Protein AF-A0A6M3J6T1-F1 (afdb_monomer)

Secondary structure (DSSP, 8-state):
---TTTEEE-SSEEEETTTTEEEESSPEEEE-HHHHHHHHHHH-TT-BPPPHHHHHTT--TT--SS---STT--S-EEEEEEEPTT-TTEEEEEE-STT-EEEEEETTS-EEE--EEE--HHHHHHHHHHHHHHHTTSTTHHHHHHHHHHHHHHHHHGGG--HHHHHHHHHHHHHHHHHHHHHHTT-TT--HHHHHHHHHHHHHHHHHHHHHHHHHHHHHHHHHHHHHHHHT--

Sequence (234 aa):
MVDMNRFELMGDSVFDHDTGLEWEADASGPMTWHKAMKYAEKLGEGWRLPTIEELVTLVDYNRTDPASSFPEMPTYFFWSSSSVAGSASDAWYVHFSRHGHVNNYVKTDANYVRCVRGGSKDAAEQREQERHSRAMREPGHVERIRCAVAFEALKAWLPKMTSADYTRQIELCWELAEEFIAWINTDDALEPDDLLEAQQDRNYMHAERDDALAEVERLEAEVKRLKEEAAAKP

Foldseek 3Di:
DQPCVAWDDPDQWIQGLVQRKIKGLDKAFWDFLVVQQVVQVVVDPQWGFAAPVVVCVQAQQVDAQQRGSRPPDHQWKEFHPAADVPDPQKGWIWGRHGRIDIDMDGRHGITITMIMGDRDPVSSVVVVVVVVVVCVVPPCSVVVVVLVVVVVVCVVCVVPDDPVVVVVVLVVNVVSLVVVVVVLVPDPPDDPVSNVVVVVVNVVVVVVSVVVVVVNVVVVVVVVVVVVVVVPPD

Organism: NCBI:txid1070528

InterPro domains:
  IPR011460 Lcl, C-terminal [PF07603] (14-117)

Nearest PDB structures (foldseek):
  3ubu-assembly1_B  TM=5.996E-01  e=3.444E-04  Deinagkistrodon acutus
  2efk-assembly1_A-2  TM=3.943E-01  e=7.254E+00  Homo sapiens

Mean predicted aligned error: 16.72 Å

pLDDT: mean 75.8, std 19.77, range [40.69, 98.38]

Radius of gyration: 28.73 Å; Cα contacts (8 Å, |Δi|>4): 279; chains: 1; bounding box: 84×40×65 Å

Structure (mmCIF, N/CA/C/O backbone):
data_AF-A0A6M3J6T1-F1
#
_entry.id   AF-A0A6M3J6T1-F1
#
loop_
_atom_site.group_PDB
_atom_site.id
_atom_site.type_symbol
_atom_site.label_atom_id
_atom_site.label_alt_id
_atom_site.label_comp_id
_atom_site.label_asym_id
_atom_site.label_entity_id
_atom_site.label_seq_id
_atom_site.pdbx_PDB_ins_code
_atom_site.Cartn_x
_atom_site.Cartn_y
_atom_site.Cartn_z
_atom_site.occupancy
_atom_site.B_iso_or_equiv
_atom_site.auth_seq_id
_atom_site.auth_comp_id
_atom_site.auth_asym_id
_atom_site.auth_atom_id
_atom_site.pdbx_PDB_model_num
ATOM 1 N N . MET A 1 1 ? -8.391 12.628 -1.054 1.00 44.78 1 MET A N 1
ATOM 2 C CA . MET A 1 1 ? -8.093 12.343 0.364 1.00 44.78 1 MET A CA 1
ATOM 3 C C . MET A 1 1 ? -7.284 11.059 0.428 1.00 44.78 1 MET A C 1
ATOM 5 O O . MET A 1 1 ? -7.586 10.143 -0.337 1.00 44.78 1 MET A O 1
ATOM 9 N N . VAL A 1 2 ? -6.210 11.045 1.217 1.00 47.81 2 VAL A N 1
ATOM 10 C CA . VAL A 1 2 ? -5.519 9.808 1.620 1.00 47.81 2 VAL A CA 1
ATOM 11 C C . VAL A 1 2 ? -6.495 9.040 2.506 1.00 47.81 2 VAL A C 1
ATOM 13 O O . VAL A 1 2 ?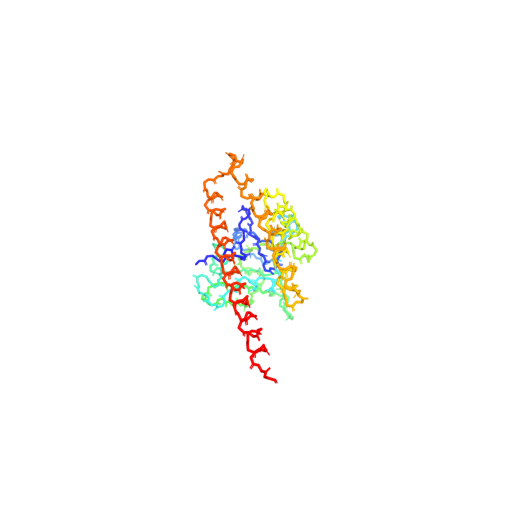 -7.202 9.665 3.297 1.00 47.81 2 VAL A O 1
ATOM 16 N N . ASP A 1 3 ? -6.590 7.727 2.331 1.00 61.00 3 ASP A N 1
ATOM 17 C CA . ASP A 1 3 ? -7.316 6.901 3.291 1.00 61.00 3 ASP A CA 1
ATOM 18 C C . ASP A 1 3 ? -6.427 6.735 4.528 1.00 61.00 3 ASP A C 1
ATOM 20 O O . ASP A 1 3 ? -5.551 5.869 4.560 1.00 61.00 3 ASP A O 1
ATOM 24 N N . MET A 1 4 ? -6.594 7.635 5.504 1.00 58.78 4 MET A N 1
ATOM 25 C CA . MET A 1 4 ? -5.765 7.663 6.717 1.00 58.78 4 MET A CA 1
ATOM 26 C C . MET A 1 4 ? -5.981 6.441 7.618 1.00 58.78 4 MET A C 1
ATOM 28 O O . MET A 1 4 ? -5.235 6.271 8.574 1.00 58.78 4 MET A O 1
ATOM 32 N N . ASN A 1 5 ? -6.964 5.583 7.317 1.00 73.62 5 ASN A N 1
ATOM 33 C CA . ASN A 1 5 ? -7.153 4.332 8.045 1.00 73.62 5 ASN A CA 1
ATOM 34 C C . ASN A 1 5 ? -6.299 3.191 7.479 1.00 73.62 5 ASN A C 1
ATOM 36 O O . ASN A 1 5 ? -6.048 2.224 8.194 1.00 73.62 5 ASN A O 1
ATOM 40 N N . ARG A 1 6 ? -5.849 3.293 6.219 1.00 89.00 6 ARG A N 1
ATOM 41 C CA . ARG A 1 6 ? -5.073 2.235 5.562 1.00 89.00 6 ARG A CA 1
ATOM 42 C C . ARG A 1 6 ? -3.573 2.503 5.551 1.00 89.00 6 ARG A C 1
ATOM 44 O O . ARG A 1 6 ? -2.806 1.594 5.852 1.00 89.00 6 ARG A O 1
ATOM 51 N N . PHE A 1 7 ? -3.149 3.705 5.162 1.00 93.44 7 PHE A N 1
ATOM 52 C CA . PHE A 1 7 ? -1.729 4.012 4.966 1.00 93.44 7 PHE A CA 1
ATOM 53 C C . PHE A 1 7 ? -1.196 4.959 6.044 1.00 93.44 7 PHE A C 1
ATOM 55 O O . PHE A 1 7 ? -1.640 6.103 6.136 1.00 93.44 7 PHE A O 1
ATOM 62 N N . GLU A 1 8 ? -0.195 4.501 6.796 1.00 91.25 8 GLU A N 1
ATOM 63 C CA . GLU A 1 8 ? 0.508 5.268 7.832 1.00 91.25 8 GLU A CA 1
ATOM 64 C C . GLU A 1 8 ? 1.935 5.600 7.372 1.00 91.25 8 GLU A C 1
ATOM 66 O O . GLU A 1 8 ? 2.704 4.715 7.000 1.00 91.25 8 GLU A O 1
ATOM 71 N N . LEU A 1 9 ? 2.306 6.884 7.379 1.00 91.88 9 LEU A N 1
ATOM 72 C CA . LEU A 1 9 ? 3.653 7.333 7.014 1.00 91.88 9 LEU A CA 1
ATOM 73 C C . LEU A 1 9 ? 4.592 7.231 8.227 1.00 91.88 9 LEU A C 1
ATOM 75 O O . LEU A 1 9 ? 4.365 7.886 9.240 1.00 91.88 9 LEU A O 1
ATOM 79 N N . MET A 1 10 ? 5.682 6.473 8.092 1.00 89.56 10 MET A N 1
ATOM 80 C CA . MET A 1 10 ? 6.642 6.164 9.165 1.00 89.56 10 MET A CA 1
ATOM 81 C C . MET A 1 10 ? 8.011 6.836 8.962 1.00 89.56 10 MET A C 1
ATOM 83 O O . MET A 1 10 ? 9.016 6.411 9.529 1.00 89.56 10 MET A O 1
ATOM 87 N N . GLY A 1 11 ? 8.063 7.897 8.152 1.00 89.44 11 GLY A N 1
ATOM 88 C CA . GLY A 1 11 ? 9.299 8.556 7.732 1.00 89.44 11 GLY A CA 1
ATOM 89 C C . GLY A 1 11 ? 9.614 8.233 6.277 1.00 89.44 11 GLY A C 1
ATOM 90 O O . GLY A 1 11 ? 8.992 8.799 5.384 1.00 89.44 11 GLY A O 1
ATOM 91 N N . ASP A 1 12 ? 10.568 7.333 6.042 1.00 90.75 12 ASP A N 1
ATOM 92 C CA . ASP A 1 12 ? 10.980 6.875 4.706 1.00 90.75 12 ASP A CA 1
ATOM 93 C C . ASP A 1 12 ? 10.205 5.640 4.210 1.00 90.75 12 ASP A C 1
ATOM 95 O O . ASP A 1 12 ? 10.446 5.143 3.104 1.00 90.75 12 ASP A O 1
ATOM 99 N N . SER A 1 13 ? 9.232 5.171 4.993 1.00 94.25 13 SER A N 1
ATOM 100 C CA . SER A 1 13 ? 8.347 4.066 4.645 1.00 94.25 13 SER A CA 1
ATOM 101 C C . SER A 1 13 ? 6.873 4.379 4.910 1.00 94.25 13 SER A C 1
ATOM 103 O O . SER A 1 13 ? 6.519 5.303 5.644 1.00 94.25 13 SER A O 1
ATOM 105 N N . VAL A 1 14 ? 6.000 3.599 4.276 1.00 95.69 14 VAL A N 1
ATOM 106 C CA . VAL A 1 14 ? 4.546 3.644 4.442 1.00 95.69 14 VAL A CA 1
ATOM 107 C C . VAL A 1 14 ? 4.067 2.266 4.867 1.00 95.69 14 VAL A C 1
ATOM 109 O O . VAL A 1 14 ? 4.263 1.285 4.148 1.00 95.69 14 VAL A O 1
ATOM 112 N N . PHE A 1 15 ? 3.419 2.184 6.020 1.00 93.62 15 PHE A N 1
ATOM 113 C CA . PHE A 1 15 ? 2.790 0.962 6.497 1.00 93.62 15 PHE A CA 1
ATOM 114 C C . PHE A 1 15 ? 1.362 0.848 5.949 1.00 93.62 15 PHE A C 1
ATOM 116 O O . PHE A 1 15 ? 0.598 1.808 5.988 1.00 93.62 15 PHE A O 1
ATOM 123 N N . ASP A 1 16 ? 1.019 -0.319 5.407 1.00 94.12 16 ASP A N 1
ATOM 124 C CA . ASP A 1 16 ? -0.310 -0.658 4.898 1.00 94.12 16 ASP A CA 1
ATOM 125 C C . ASP A 1 16 ? -1.022 -1.565 5.909 1.00 94.12 16 ASP A C 1
ATOM 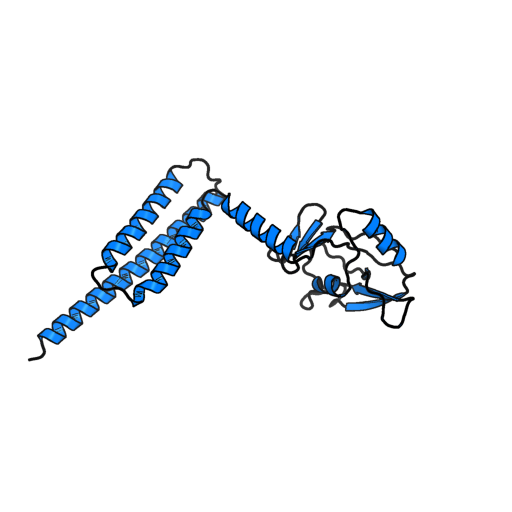127 O O . ASP A 1 16 ? -0.720 -2.758 6.005 1.00 94.12 16 ASP A O 1
ATOM 131 N N . HIS A 1 17 ? -1.970 -1.001 6.659 1.00 88.56 17 HIS A N 1
ATOM 132 C CA . HIS A 1 17 ? -2.709 -1.706 7.709 1.00 88.56 17 HIS A CA 1
ATOM 133 C C . HIS A 1 17 ? -3.558 -2.868 7.179 1.00 88.56 17 HIS A C 1
ATOM 135 O O . HIS A 1 17 ? -3.777 -3.832 7.912 1.00 88.56 17 HIS A O 1
ATOM 141 N N . ASP A 1 18 ? -3.989 -2.826 5.916 1.00 89.69 18 ASP A N 1
ATOM 142 C CA . ASP A 1 18 ? -4.825 -3.886 5.341 1.00 89.69 18 ASP A CA 1
ATOM 143 C C . ASP A 1 18 ? -4.008 -5.141 5.020 1.00 89.69 18 ASP A C 1
ATOM 145 O O . ASP A 1 18 ? -4.499 -6.267 5.121 1.00 89.69 18 ASP A O 1
ATOM 149 N N . THR A 1 19 ? -2.754 -4.956 4.601 1.00 90.50 19 THR A N 1
ATOM 150 C CA . THR A 1 19 ? -1.886 -6.056 4.155 1.00 90.50 19 THR A CA 1
ATOM 151 C C . THR A 1 19 ? -0.804 -6.423 5.169 1.00 90.50 19 THR A C 1
ATOM 153 O O . THR A 1 19 ? -0.200 -7.491 5.057 1.00 90.50 19 THR A O 1
ATOM 156 N N . GLY A 1 20 ? -0.546 -5.564 6.160 1.00 90.88 20 GLY A N 1
ATOM 157 C CA . GLY A 1 20 ? 0.576 -5.700 7.089 1.00 90.88 20 GLY A CA 1
ATOM 158 C C . GLY A 1 20 ? 1.942 -5.552 6.407 1.00 90.88 20 GLY A C 1
ATOM 159 O O . GLY A 1 20 ? 2.955 -6.032 6.928 1.00 90.88 20 GLY A O 1
ATOM 160 N N . LEU A 1 21 ? 1.966 -4.947 5.218 1.00 95.06 21 LEU A N 1
ATOM 161 C CA . LEU A 1 21 ? 3.169 -4.697 4.437 1.00 95.06 21 LEU A CA 1
ATOM 162 C C . LEU A 1 21 ? 3.690 -3.292 4.710 1.00 95.06 21 LEU A C 1
ATOM 164 O O . LEU A 1 21 ? 2.932 -2.346 4.905 1.00 95.06 21 LEU A O 1
ATOM 168 N N . GLU A 1 22 ? 5.005 -3.152 4.669 1.00 95.75 22 GLU A N 1
ATOM 169 C CA . GLU A 1 22 ? 5.673 -1.861 4.736 1.00 95.75 22 GLU A CA 1
ATOM 170 C C . GLU A 1 22 ? 6.334 -1.579 3.390 1.00 95.75 22 GLU A C 1
ATOM 172 O O . GLU A 1 22 ? 7.078 -2.411 2.872 1.00 95.75 22 GLU A O 1
ATOM 177 N N . TRP A 1 23 ? 6.040 -0.421 2.819 1.00 96.75 23 TRP A N 1
ATOM 178 C CA . TRP A 1 23 ? 6.455 0.007 1.490 1.00 96.75 23 TRP A CA 1
ATOM 179 C C . TRP A 1 23 ? 7.490 1.124 1.598 1.00 96.75 23 TRP A C 1
ATOM 181 O O . TRP A 1 23 ? 7.390 1.950 2.499 1.00 96.75 23 TRP A O 1
ATOM 191 N N . GLU A 1 24 ? 8.452 1.211 0.675 1.00 95.88 24 GLU A N 1
ATOM 192 C CA . GLU A 1 24 ? 9.251 2.443 0.542 1.00 95.88 24 GLU A CA 1
ATOM 193 C C . GLU A 1 24 ? 8.298 3.631 0.318 1.00 95.88 24 GLU A C 1
ATOM 195 O O . GLU A 1 24 ? 7.348 3.495 -0.460 1.00 95.88 24 GLU A O 1
ATOM 200 N N . ALA A 1 25 ? 8.520 4.775 0.975 1.00 93.44 25 ALA A N 1
ATOM 201 C CA . ALA A 1 25 ? 7.697 5.978 0.795 1.00 93.44 25 ALA A CA 1
ATOM 202 C C . ALA A 1 25 ? 7.967 6.653 -0.555 1.00 93.44 25 ALA A C 1
ATOM 204 O O . ALA A 1 25 ? 7.032 7.047 -1.258 1.00 93.44 25 ALA A O 1
ATOM 205 N N . ASP A 1 26 ? 9.227 6.654 -0.988 1.00 91.44 26 ASP A N 1
ATOM 206 C CA . ASP A 1 26 ? 9.644 7.161 -2.290 1.00 91.44 26 ASP A CA 1
ATOM 207 C C . ASP A 1 26 ? 9.840 6.036 -3.305 1.00 91.44 26 ASP A C 1
ATOM 209 O O . ASP A 1 26 ? 10.437 4.995 -3.035 1.00 91.44 26 ASP A O 1
ATOM 213 N N . ALA A 1 27 ? 9.348 6.262 -4.523 1.00 89.56 27 ALA A N 1
ATOM 214 C CA . ALA A 1 27 ? 9.614 5.367 -5.636 1.00 89.56 27 ALA A CA 1
ATOM 215 C C . ALA A 1 27 ? 11.038 5.581 -6.166 1.00 89.56 27 ALA A C 1
ATOM 217 O O . ALA A 1 27 ? 11.430 6.693 -6.526 1.00 89.56 27 ALA A O 1
ATOM 218 N N . SER A 1 28 ? 11.778 4.491 -6.327 1.00 91.62 28 SER A N 1
ATOM 219 C CA . SER A 1 28 ? 13.077 4.501 -6.984 1.00 91.62 28 SER A CA 1
ATOM 220 C C . SER A 1 28 ? 12.944 4.634 -8.503 1.00 91.62 28 SER A C 1
ATOM 222 O O . SER A 1 28 ? 12.038 4.066 -9.121 1.00 91.62 28 SER A O 1
ATOM 224 N N . GLY A 1 29 ? 13.871 5.387 -9.106 1.00 85.62 29 GLY A N 1
ATOM 225 C CA . GLY A 1 29 ? 13.882 5.715 -10.536 1.00 85.62 29 GLY A CA 1
ATOM 226 C C . GLY A 1 29 ? 13.939 4.500 -11.478 1.00 85.62 29 GLY A C 1
ATOM 227 O O . GLY A 1 29 ? 14.199 3.372 -11.050 1.00 85.62 29 GLY A O 1
ATOM 228 N N . PRO A 1 30 ? 13.721 4.715 -12.789 1.00 94.50 30 PRO A N 1
ATOM 229 C CA . PRO A 1 30 ? 13.500 3.625 -13.724 1.00 94.50 30 PRO A CA 1
ATOM 230 C C . PRO A 1 30 ? 14.755 2.767 -13.910 1.00 94.50 30 PRO A C 1
ATOM 232 O O . PRO A 1 30 ? 15.842 3.259 -14.223 1.00 94.50 30 PRO A O 1
ATOM 235 N N . MET A 1 31 ? 14.599 1.454 -13.762 1.00 97.56 31 MET A N 1
ATOM 236 C CA . MET A 1 31 ? 15.676 0.482 -13.919 1.00 97.56 31 MET A CA 1
ATOM 237 C C . MET A 1 31 ? 15.181 -0.826 -14.534 1.00 97.56 31 MET A C 1
ATOM 239 O O . MET A 1 31 ? 13.985 -1.115 -14.568 1.00 97.56 31 MET A O 1
ATOM 243 N N . THR A 1 32 ? 16.115 -1.622 -15.057 1.00 98.38 32 THR A N 1
ATOM 244 C CA . THR A 1 32 ? 15.784 -2.937 -15.618 1.00 98.38 32 THR A CA 1
ATOM 245 C C . THR A 1 32 ? 15.383 -3.907 -14.521 1.00 98.38 32 THR A C 1
ATOM 247 O O . THR A 1 32 ? 15.831 -3.774 -13.384 1.00 98.38 32 THR A O 1
ATOM 250 N N . TRP A 1 33 ? 14.594 -4.926 -14.852 1.00 98.19 33 TRP A N 1
ATOM 251 C CA . TRP A 1 33 ? 14.054 -5.857 -13.858 1.00 98.19 33 TRP A CA 1
ATOM 252 C C . TRP A 1 33 ? 15.148 -6.529 -13.008 1.00 98.19 33 TRP A C 1
ATOM 254 O O . TRP A 1 33 ? 15.081 -6.567 -11.783 1.00 98.19 33 TRP A O 1
ATOM 264 N N . HIS A 1 34 ? 16.247 -6.961 -13.636 1.00 97.62 34 HIS A N 1
ATOM 265 C CA . HIS A 1 34 ? 17.388 -7.532 -12.907 1.00 97.62 34 HIS A CA 1
ATOM 266 C C . HIS A 1 34 ? 18.128 -6.503 -12.036 1.00 97.62 34 HIS A C 1
ATOM 268 O O . HIS A 1 34 ? 18.743 -6.876 -11.038 1.00 97.62 34 HIS A O 1
ATOM 274 N N . LYS A 1 35 ? 18.111 -5.217 -12.411 1.00 98.19 35 LYS A N 1
ATOM 275 C CA . LYS A 1 35 ? 18.645 -4.139 -11.567 1.00 98.19 35 LYS A CA 1
ATOM 276 C C . LYS A 1 35 ? 17.704 -3.843 -10.400 1.00 98.19 35 LYS A C 1
ATOM 278 O O . LYS A 1 35 ? 18.217 -3.628 -9.314 1.00 98.19 35 LYS A O 1
ATOM 283 N N . ALA A 1 36 ? 16.388 -3.910 -10.607 1.00 97.50 36 ALA A N 1
ATOM 284 C CA . ALA A 1 36 ? 15.370 -3.754 -9.568 1.00 97.50 36 ALA A CA 1
ATOM 285 C C . ALA A 1 36 ? 15.509 -4.810 -8.467 1.00 97.50 36 ALA A C 1
ATOM 287 O O . ALA A 1 36 ? 15.572 -4.463 -7.293 1.00 97.50 36 ALA A O 1
ATOM 288 N N . MET A 1 37 ? 15.672 -6.083 -8.846 1.00 95.75 37 MET A N 1
ATOM 289 C CA . MET A 1 37 ? 15.930 -7.166 -7.887 1.00 95.75 37 MET A CA 1
ATOM 290 C C . MET A 1 37 ? 17.186 -6.887 -7.047 1.00 95.75 37 MET A C 1
ATOM 292 O O . MET A 1 37 ? 17.141 -6.919 -5.822 1.00 95.75 37 MET A O 1
ATOM 296 N N . LYS A 1 38 ? 18.291 -6.508 -7.703 1.00 97.19 38 LYS A N 1
ATOM 297 C CA . LYS A 1 38 ? 19.548 -6.158 -7.021 1.00 97.19 38 LYS A CA 1
ATOM 298 C C . LYS A 1 38 ? 19.457 -4.877 -6.192 1.00 97.19 38 LYS A C 1
ATOM 300 O O . LYS A 1 38 ? 20.229 -4.717 -5.255 1.00 97.19 38 LYS A O 1
ATOM 305 N N . TYR A 1 39 ? 18.609 -3.930 -6.581 1.00 96.25 39 TYR A N 1
ATOM 306 C CA . TYR A 1 39 ? 18.358 -2.712 -5.818 1.00 96.25 39 TYR A CA 1
ATOM 307 C C . TYR A 1 39 ? 17.676 -3.069 -4.499 1.00 96.25 39 TYR A C 1
ATOM 309 O O . TYR A 1 39 ? 18.210 -2.727 -3.450 1.00 96.25 39 TYR A O 1
ATOM 317 N N . ALA A 1 40 ? 16.600 -3.856 -4.555 1.00 95.62 40 ALA A N 1
ATOM 318 C CA . ALA 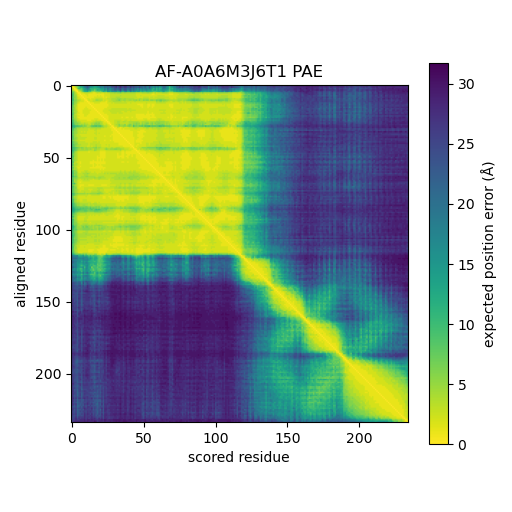A 1 40 ? 15.889 -4.304 -3.366 1.00 95.62 40 ALA A CA 1
ATOM 319 C C . ALA A 1 40 ? 16.797 -5.105 -2.413 1.00 95.62 40 ALA A C 1
ATOM 321 O O . ALA A 1 40 ? 16.841 -4.823 -1.222 1.00 95.62 40 ALA A O 1
ATOM 322 N N . GLU A 1 41 ? 17.614 -6.023 -2.944 1.00 93.56 41 GLU A N 1
ATOM 323 C CA . GLU A 1 41 ? 18.606 -6.771 -2.150 1.00 93.56 41 GLU A CA 1
ATOM 324 C C . GLU A 1 41 ? 19.616 -5.861 -1.430 1.00 93.56 41 GLU A C 1
ATOM 326 O O . GLU A 1 41 ? 20.053 -6.168 -0.322 1.00 93.56 41 GLU A O 1
ATOM 331 N N . LYS A 1 42 ? 20.008 -4.741 -2.052 1.00 95.81 42 LYS A N 1
ATOM 332 C CA . LYS A 1 42 ? 20.976 -3.794 -1.480 1.00 95.81 42 LYS A CA 1
ATOM 333 C C . LYS A 1 42 ? 20.401 -2.932 -0.366 1.00 95.81 42 LYS A C 1
ATOM 335 O O . LYS A 1 42 ? 21.188 -2.474 0.458 1.00 95.81 42 LYS A O 1
ATOM 340 N N . LEU A 1 43 ? 19.088 -2.701 -0.351 1.00 93.38 43 LEU A N 1
ATOM 341 C CA . LEU A 1 43 ? 18.430 -1.989 0.747 1.00 93.38 43 LEU A CA 1
ATOM 342 C C . LEU A 1 43 ? 18.572 -2.756 2.070 1.00 93.38 43 LEU A C 1
ATOM 344 O O . LEU A 1 43 ? 18.623 -2.144 3.130 1.00 93.38 43 LEU A O 1
ATOM 348 N N . GLY A 1 44 ? 18.704 -4.086 2.011 1.00 91.25 44 GLY A N 1
ATOM 349 C CA . GLY A 1 44 ? 18.839 -4.922 3.201 1.00 91.25 44 GLY A CA 1
ATOM 350 C C . GLY A 1 44 ? 17.538 -4.992 4.002 1.00 91.25 44 GLY A C 1
ATOM 351 O O . GLY A 1 44 ? 16.461 -4.775 3.466 1.00 91.25 44 GLY A O 1
ATOM 352 N N . GLU A 1 45 ? 17.620 -5.359 5.282 1.00 89.06 45 GLU A N 1
ATOM 353 C CA . GLU A 1 45 ? 16.500 -5.266 6.245 1.00 89.06 45 GLU A CA 1
ATOM 354 C C . GLU A 1 45 ? 15.168 -5.927 5.828 1.00 89.06 45 GLU A C 1
ATOM 356 O O . GLU A 1 45 ? 14.089 -5.529 6.265 1.00 89.06 45 GLU A O 1
ATOM 361 N N . GLY A 1 46 ? 15.232 -6.954 4.978 1.00 91.38 46 GLY A N 1
ATOM 362 C CA . GLY A 1 46 ? 14.047 -7.659 4.486 1.00 91.38 46 GLY A CA 1
ATOM 363 C C . GLY A 1 46 ? 13.298 -6.946 3.356 1.00 91.38 46 GLY A C 1
ATOM 364 O O . GLY A 1 46 ? 12.258 -7.452 2.930 1.00 91.38 46 GLY A O 1
ATOM 365 N N . TRP A 1 47 ? 13.819 -5.826 2.847 1.00 95.62 47 TRP A N 1
ATOM 366 C CA . TRP A 1 47 ? 13.317 -5.189 1.635 1.00 95.62 47 TRP A CA 1
ATOM 367 C C . TRP A 1 47 ? 13.456 -6.119 0.433 1.00 95.62 47 TRP A C 1
ATOM 369 O O . TRP A 1 47 ? 14.488 -6.753 0.200 1.00 95.62 47 TRP A O 1
ATOM 379 N N . ARG A 1 48 ? 12.386 -6.197 -0.351 1.00 96.94 48 ARG A N 1
ATOM 380 C CA . ARG A 1 48 ? 12.314 -6.987 -1.577 1.00 96.94 48 ARG A CA 1
ATOM 381 C C . ARG A 1 48 ? 11.430 -6.297 -2.602 1.00 96.94 48 ARG A C 1
ATOM 383 O O . ARG A 1 48 ? 10.588 -5.467 -2.272 1.00 96.94 48 ARG A O 1
ATOM 390 N N . LEU A 1 49 ? 11.596 -6.680 -3.861 1.00 96.81 49 LEU A N 1
ATOM 391 C CA . LEU A 1 49 ? 10.665 -6.277 -4.905 1.00 96.81 49 LEU A CA 1
ATOM 392 C C . LEU A 1 49 ? 9.305 -6.968 -4.648 1.00 96.81 49 LEU A C 1
ATOM 394 O O . LEU A 1 49 ? 9.291 -8.188 -4.424 1.00 96.81 49 LEU A O 1
ATOM 398 N N . PRO A 1 50 ? 8.175 -6.238 -4.660 1.00 97.50 50 PRO A N 1
ATOM 399 C CA . PRO A 1 50 ? 6.866 -6.811 -4.372 1.00 97.50 50 PRO A CA 1
ATOM 400 C C . PRO A 1 50 ? 6.493 -7.845 -5.427 1.00 97.50 50 PRO A C 1
ATOM 402 O O . PRO A 1 50 ? 6.880 -7.738 -6.592 1.00 97.50 50 PRO A O 1
ATOM 405 N N . THR A 1 51 ? 5.742 -8.860 -5.029 1.00 97.44 51 THR A N 1
ATOM 406 C CA . THR A 1 51 ? 5.056 -9.748 -5.975 1.00 97.44 51 THR A CA 1
ATOM 407 C C . THR A 1 51 ? 3.969 -8.975 -6.722 1.00 97.44 51 THR A C 1
ATOM 409 O O . THR A 1 51 ? 3.587 -7.871 -6.323 1.00 97.44 51 THR A O 1
ATOM 412 N N . ILE A 1 52 ? 3.471 -9.522 -7.834 1.00 97.50 52 ILE A N 1
ATOM 413 C CA . ILE A 1 52 ? 2.388 -8.856 -8.565 1.00 97.50 52 ILE A CA 1
ATOM 414 C C . ILE A 1 52 ? 1.110 -8.782 -7.723 1.00 97.50 52 ILE A C 1
ATOM 416 O O . ILE A 1 52 ? 0.414 -7.774 -7.761 1.00 97.50 52 ILE A O 1
ATOM 420 N N . GLU A 1 53 ? 0.846 -9.804 -6.913 1.00 96.31 53 GLU A N 1
ATOM 421 C CA . GLU A 1 53 ? -0.301 -9.879 -6.013 1.00 96.31 53 GLU A CA 1
ATOM 422 C C . GLU A 1 53 ? -0.262 -8.768 -4.960 1.00 96.31 53 GLU A C 1
ATOM 424 O O . GLU A 1 53 ? -1.274 -8.115 -4.725 1.00 96.31 53 GLU A O 1
ATOM 429 N N . GLU A 1 54 ? 0.909 -8.510 -4.376 1.00 96.81 54 GLU A N 1
ATOM 430 C CA . GLU A 1 54 ? 1.100 -7.418 -3.417 1.00 96.81 54 GLU A CA 1
ATOM 431 C C . GLU A 1 54 ? 1.009 -6.053 -4.095 1.00 96.81 54 GLU A C 1
ATOM 433 O O . GLU A 1 54 ? 0.341 -5.159 -3.597 1.00 96.81 54 GLU A O 1
ATOM 438 N N . LEU A 1 55 ? 1.656 -5.871 -5.248 1.00 97.06 55 LEU A N 1
ATOM 439 C CA . LEU A 1 55 ? 1.690 -4.570 -5.918 1.00 97.06 55 LEU A CA 1
ATOM 440 C C . LEU A 1 55 ? 0.301 -4.130 -6.409 1.00 97.06 55 LEU A C 1
ATOM 442 O O . LEU A 1 55 ? -0.008 -2.938 -6.420 1.00 97.06 55 LEU A O 1
ATOM 446 N N . VAL A 1 56 ? -0.554 -5.086 -6.782 1.00 97.00 56 VAL A N 1
ATOM 447 C CA . VAL A 1 56 ? -1.943 -4.827 -7.182 1.00 97.00 56 VAL A CA 1
ATOM 448 C C . VAL A 1 56 ? -2.804 -4.331 -6.020 1.00 97.00 56 VAL A C 1
ATOM 450 O O . VAL A 1 56 ? -3.763 -3.604 -6.274 1.00 97.00 56 VAL A O 1
ATOM 453 N N . THR A 1 57 ? -2.475 -4.635 -4.758 1.00 95.94 57 THR A N 1
ATOM 454 C CA . THR A 1 57 ? -3.270 -4.142 -3.614 1.00 95.94 57 THR A CA 1
ATOM 455 C C . THR A 1 57 ? -3.213 -2.623 -3.469 1.00 95.94 57 THR A C 1
ATOM 457 O O . THR A 1 57 ? -4.086 -2.035 -2.828 1.00 95.94 57 THR A O 1
ATOM 460 N N . LEU A 1 58 ? -2.212 -1.970 -4.067 1.00 96.00 58 LEU A N 1
ATOM 461 C CA . LEU A 1 58 ? -2.099 -0.515 -4.096 1.00 96.00 58 LEU A CA 1
ATOM 462 C C . LEU A 1 58 ? -3.040 0.134 -5.123 1.00 96.00 58 LEU A C 1
ATOM 464 O O . LEU A 1 58 ? -3.180 1.357 -5.112 1.00 96.00 58 LEU A O 1
ATOM 468 N N . VAL A 1 59 ? -3.653 -0.638 -6.028 1.00 95.69 59 VAL A N 1
ATOM 469 C CA . VAL A 1 59 ? -4.572 -0.109 -7.043 1.00 95.69 59 VAL A CA 1
ATOM 470 C C . VAL A 1 59 ? -5.940 0.145 -6.418 1.00 95.69 59 VAL A C 1
ATOM 472 O O . VAL A 1 59 ? -6.559 -0.754 -5.855 1.00 95.69 59 VAL A O 1
ATOM 475 N N . ASP A 1 60 ? -6.440 1.365 -6.583 1.00 94.31 60 ASP A N 1
ATOM 476 C CA . ASP A 1 60 ? -7.816 1.739 -6.271 1.00 94.31 60 ASP A CA 1
ATOM 477 C C . ASP A 1 60 ? -8.567 2.027 -7.576 1.00 94.31 60 ASP A C 1
ATOM 479 O O . ASP A 1 60 ? -8.421 3.094 -8.177 1.00 94.31 60 ASP A O 1
ATOM 483 N N . TYR A 1 61 ? -9.388 1.066 -8.008 1.00 90.94 61 TYR A N 1
ATOM 484 C CA . TYR A 1 61 ? -10.153 1.139 -9.258 1.00 90.94 61 TYR A CA 1
ATOM 485 C C . TYR A 1 61 ? -11.264 2.203 -9.253 1.00 90.94 61 TYR A C 1
ATOM 487 O O . TYR A 1 61 ? -11.830 2.491 -10.309 1.00 90.94 61 TYR A O 1
ATOM 495 N N . ASN A 1 62 ? -11.574 2.807 -8.100 1.00 92.12 62 ASN A N 1
ATOM 496 C CA . ASN A 1 62 ? -12.499 3.940 -8.013 1.00 92.12 62 ASN A CA 1
ATOM 497 C C . ASN A 1 62 ? -11.797 5.288 -8.222 1.00 92.12 62 ASN A C 1
ATOM 499 O O . ASN A 1 62 ? -12.455 6.331 -8.254 1.00 92.12 62 ASN A O 1
ATOM 503 N N . ARG A 1 63 ? -10.466 5.288 -8.350 1.00 92.81 63 ARG A N 1
ATOM 504 C CA . ARG A 1 63 ? -9.650 6.487 -8.535 1.00 92.81 63 ARG A CA 1
ATOM 505 C C . ARG A 1 63 ? -9.004 6.490 -9.903 1.00 92.81 63 ARG A C 1
ATOM 507 O O . ARG A 1 63 ? -8.827 5.455 -10.544 1.00 92.81 63 ARG A O 1
ATOM 514 N N . THR A 1 64 ? -8.634 7.688 -10.337 1.00 95.19 64 THR A N 1
ATOM 515 C CA . THR A 1 64 ? -7.902 7.868 -11.581 1.00 95.19 64 THR A CA 1
ATOM 516 C C . THR A 1 64 ? -6.803 8.898 -11.452 1.00 95.19 64 THR A C 1
ATOM 518 O O . THR A 1 64 ? -7.041 9.955 -10.875 1.00 95.19 64 THR A O 1
ATOM 521 N N . ASP A 1 65 ? -5.643 8.604 -12.040 1.00 93.12 65 ASP A N 1
ATOM 522 C CA . ASP A 1 65 ? -4.497 9.518 -12.160 1.00 93.12 65 ASP A CA 1
ATOM 523 C C . ASP A 1 65 ? -4.093 10.234 -10.843 1.00 93.12 65 ASP A C 1
ATOM 525 O O . ASP A 1 65 ? -4.224 11.456 -10.737 1.00 93.12 65 ASP A O 1
ATOM 529 N N . PRO A 1 66 ? -3.540 9.510 -9.846 1.00 94.56 66 PRO A N 1
ATOM 530 C CA . PRO A 1 66 ? -3.262 8.072 -9.826 1.00 94.56 66 PRO A CA 1
ATOM 531 C C . PRO A 1 66 ? -4.466 7.228 -9.368 1.00 94.56 66 PRO A C 1
ATOM 533 O O . PRO A 1 66 ? -5.233 7.620 -8.487 1.00 94.56 66 PRO A O 1
ATOM 536 N N . ALA A 1 67 ? -4.589 6.017 -9.913 1.00 95.44 67 ALA A N 1
ATOM 537 C CA . ALA A 1 67 ? -5.513 4.975 -9.455 1.00 95.44 67 ALA A CA 1
ATOM 538 C C . ALA A 1 67 ? -5.025 4.321 -8.150 1.00 95.44 67 ALA A C 1
ATOM 540 O O . ALA A 1 67 ? -4.771 3.122 -8.094 1.00 95.44 67 ALA A O 1
ATOM 541 N N . SER A 1 68 ? -4.795 5.129 -7.117 1.00 95.12 68 SER A N 1
ATOM 542 C CA . SER A 1 68 ? -4.329 4.685 -5.805 1.00 95.12 68 SER A CA 1
ATOM 543 C C . SER A 1 68 ? -4.656 5.725 -4.736 1.00 95.12 68 SER A C 1
ATOM 545 O O . SER A 1 68 ? -4.697 6.931 -5.007 1.00 95.12 68 SER A O 1
ATOM 547 N N . SER A 1 69 ? -4.875 5.261 -3.508 1.00 93.94 69 SER A N 1
ATOM 548 C CA . SER A 1 69 ? -4.923 6.095 -2.304 1.00 93.94 69 SER A CA 1
ATOM 549 C C . SER A 1 6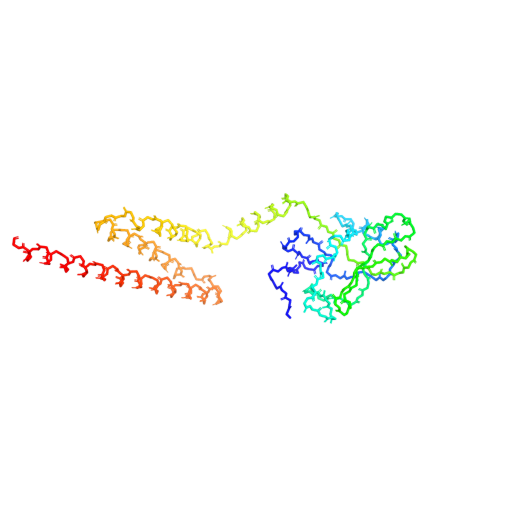9 ? -3.578 6.171 -1.570 1.00 93.94 69 SER A C 1
ATOM 551 O O . SER A 1 69 ? -3.486 6.915 -0.593 1.00 93.94 69 SER A O 1
ATOM 553 N N . PHE A 1 70 ? -2.547 5.457 -2.045 1.00 94.88 70 PHE A N 1
ATOM 554 C CA . PHE A 1 70 ? -1.208 5.458 -1.456 1.00 94.88 70 PHE A CA 1
ATOM 555 C C . PHE A 1 70 ? -0.592 6.876 -1.479 1.00 94.88 70 PHE A C 1
ATOM 557 O O . PHE A 1 70 ? -0.728 7.577 -2.493 1.00 94.88 70 PHE A O 1
ATOM 564 N N . PRO A 1 71 ? 0.078 7.318 -0.395 1.00 92.81 71 PRO A N 1
ATOM 565 C CA . PRO A 1 71 ? 0.657 8.658 -0.297 1.00 92.81 71 PRO A CA 1
ATOM 566 C C . PRO A 1 71 ? 1.613 8.979 -1.450 1.00 92.81 71 PRO A C 1
ATOM 568 O O . PRO A 1 71 ? 2.483 8.182 -1.787 1.00 92.81 71 PRO A O 1
ATOM 571 N N . GLU A 1 72 ? 1.426 10.144 -2.075 1.00 89.75 72 GLU A N 1
ATOM 572 C CA . GLU A 1 72 ? 2.275 10.648 -3.169 1.00 89.75 72 GLU A CA 1
ATOM 573 C C . GLU A 1 72 ? 2.510 9.646 -4.321 1.00 89.75 72 GLU A C 1
ATOM 575 O O . GLU A 1 72 ? 3.534 9.679 -5.003 1.00 89.75 72 GLU A O 1
ATOM 580 N N . MET A 1 73 ? 1.546 8.750 -4.576 1.00 93.44 73 MET A N 1
ATOM 581 C CA . MET A 1 73 ? 1.665 7.749 -5.636 1.00 93.44 73 MET A CA 1
ATOM 582 C C . MET A 1 73 ? 1.801 8.413 -7.020 1.00 93.44 73 MET A C 1
ATOM 584 O O . MET A 1 73 ? 0.886 9.115 -7.458 1.00 93.44 73 MET A O 1
ATOM 588 N N . PRO A 1 74 ? 2.890 8.171 -7.771 1.00 93.12 74 PRO A N 1
ATOM 589 C CA . PRO A 1 74 ? 3.000 8.664 -9.135 1.00 93.12 74 PRO A CA 1
ATOM 590 C C . PRO A 1 74 ? 2.243 7.759 -10.119 1.00 93.12 74 PRO A C 1
ATOM 592 O O . PRO A 1 74 ? 1.985 6.586 -9.862 1.00 93.12 74 PRO A O 1
ATOM 595 N N . THR A 1 75 ? 1.962 8.266 -11.319 1.00 93.44 75 THR A N 1
ATOM 596 C CA . THR A 1 75 ? 1.286 7.522 -12.401 1.00 93.44 75 THR A CA 1
ATOM 597 C C . THR A 1 75 ? 2.223 6.611 -13.213 1.00 93.44 75 THR A C 1
ATOM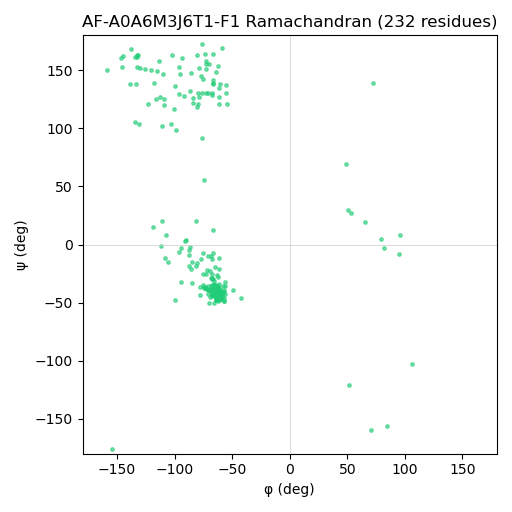 599 O O . THR A 1 75 ? 1.911 6.234 -14.345 1.00 93.44 75 THR A O 1
ATOM 602 N N . TYR A 1 76 ? 3.381 6.255 -12.649 1.00 93.06 76 TYR A N 1
ATOM 603 C CA . TYR A 1 76 ? 4.430 5.466 -13.299 1.00 93.06 76 TYR A CA 1
ATOM 604 C C . TYR A 1 76 ? 4.105 3.968 -13.397 1.00 93.06 76 TYR A C 1
ATOM 606 O O . TYR A 1 76 ? 3.126 3.478 -12.836 1.00 93.06 76 TYR A O 1
ATOM 614 N N . PHE A 1 77 ? 4.972 3.253 -14.118 1.00 95.50 77 PHE A N 1
ATOM 615 C CA . PHE A 1 77 ? 5.015 1.797 -14.220 1.00 95.50 77 PHE A CA 1
ATOM 616 C C . PHE A 1 77 ? 5.955 1.237 -13.152 1.00 95.50 77 PHE A C 1
ATOM 618 O O . PHE A 1 77 ? 7.112 1.651 -13.090 1.00 95.50 77 PHE A O 1
ATOM 625 N N . PHE A 1 78 ? 5.486 0.281 -12.358 1.00 97.75 78 PHE A N 1
ATOM 626 C CA . PHE A 1 78 ? 6.219 -0.326 -11.253 1.00 97.75 78 PHE A CA 1
ATOM 627 C C . PHE A 1 78 ? 6.459 -1.809 -11.498 1.00 97.75 78 PHE A C 1
ATOM 629 O O . PHE A 1 78 ? 5.514 -2.564 -11.728 1.00 97.75 78 PHE A O 1
ATOM 636 N N . TRP A 1 79 ? 7.719 -2.233 -11.434 1.00 98.38 79 TRP A N 1
ATOM 637 C CA . TRP A 1 79 ? 8.073 -3.644 -11.549 1.00 98.38 79 TRP A CA 1
ATOM 638 C C . TRP A 1 79 ? 7.558 -4.467 -10.366 1.00 98.38 79 TRP A C 1
ATOM 640 O O . TRP A 1 79 ? 7.678 -4.054 -9.215 1.00 98.38 79 TRP A O 1
ATOM 650 N N . SER A 1 80 ? 7.098 -5.684 -10.659 1.00 97.81 80 SER A N 1
ATOM 651 C CA . SER A 1 80 ? 6.967 -6.759 -9.671 1.00 97.81 80 SER A CA 1
ATOM 652 C C . SER A 1 80 ? 8.113 -7.770 -9.798 1.00 97.81 80 SER A C 1
ATOM 654 O O . SER A 1 80 ? 8.777 -7.851 -10.834 1.00 97.81 80 SER A O 1
ATOM 656 N N . SER A 1 81 ? 8.325 -8.597 -8.777 1.00 97.31 81 SER A N 1
ATOM 657 C CA . SER A 1 81 ? 9.222 -9.761 -8.810 1.00 97.31 81 SER A CA 1
ATOM 658 C C . SER A 1 81 ? 8.644 -10.952 -9.582 1.00 97.31 81 SER A C 1
ATOM 660 O O . SER A 1 81 ? 9.356 -11.924 -9.850 1.00 97.31 81 SER A O 1
ATOM 662 N N . SER A 1 82 ? 7.381 -10.885 -10.005 1.00 96.94 82 SER A N 1
ATOM 663 C CA . SER A 1 82 ? 6.706 -11.977 -10.700 1.00 96.94 82 SER A CA 1
ATOM 664 C C . SER A 1 82 ? 7.094 -12.011 -12.184 1.00 96.94 82 SER A C 1
ATOM 666 O O . SER A 1 82 ? 6.836 -11.079 -12.948 1.00 96.94 82 SER A O 1
ATOM 668 N N . SER A 1 83 ? 7.705 -13.117 -12.619 1.00 96.00 83 SER A N 1
ATOM 669 C CA . SER A 1 83 ? 7.944 -13.394 -14.046 1.00 96.00 83 SER A CA 1
ATOM 670 C C . SER A 1 83 ? 6.677 -13.919 -14.727 1.00 96.00 83 SER A C 1
ATOM 672 O O . SER A 1 83 ? 5.849 -14.570 -14.089 1.00 96.00 83 SER A O 1
ATOM 674 N N . VAL A 1 84 ? 6.536 -13.679 -16.031 1.00 94.25 84 VAL A N 1
ATOM 675 C CA . VAL A 1 84 ? 5.397 -14.196 -16.803 1.00 94.25 84 VAL A CA 1
ATOM 676 C C . VAL A 1 84 ? 5.547 -15.703 -17.022 1.00 94.25 84 VAL A C 1
ATOM 678 O O . VAL A 1 84 ? 6.589 -16.187 -17.470 1.00 94.25 84 VAL A O 1
ATOM 681 N N . ALA A 1 85 ? 4.495 -16.472 -16.733 1.00 91.56 85 ALA A N 1
ATOM 682 C CA . ALA A 1 85 ? 4.493 -17.908 -16.991 1.00 91.56 85 ALA A CA 1
ATOM 683 C C . ALA A 1 85 ? 4.664 -18.182 -18.497 1.00 91.56 85 ALA A C 1
ATOM 685 O O . ALA A 1 85 ? 3.931 -17.647 -19.324 1.00 91.56 85 ALA A O 1
ATOM 686 N N . GLY A 1 86 ? 5.646 -19.010 -18.858 1.00 89.81 86 GLY A N 1
ATOM 687 C CA . GLY A 1 86 ? 5.952 -19.324 -20.258 1.00 89.81 86 GLY A CA 1
ATOM 688 C C . GLY A 1 86 ? 6.812 -18.286 -20.992 1.00 89.81 86 GLY A C 1
ATOM 689 O O . GLY A 1 86 ? 7.201 -18.551 -22.126 1.00 89.81 86 GLY A O 1
ATOM 690 N N . SER A 1 87 ? 7.177 -17.163 -20.359 1.00 92.56 87 SER A N 1
ATOM 691 C CA . SER A 1 87 ? 8.108 -16.174 -20.920 1.00 92.56 87 SER A CA 1
ATOM 692 C C . SER A 1 87 ? 9.192 -15.796 -19.909 1.00 92.56 87 SER A C 1
ATOM 694 O O . SER A 1 87 ? 8.981 -15.025 -18.976 1.00 92.56 87 SER A O 1
ATOM 696 N N . ALA A 1 88 ? 10.400 -16.330 -20.100 1.00 91.62 88 ALA A N 1
ATOM 697 C CA . ALA A 1 88 ? 11.534 -16.024 -19.225 1.00 91.62 88 ALA A CA 1
ATOM 698 C C . ALA A 1 88 ? 12.037 -14.576 -19.382 1.00 91.62 88 ALA A C 1
ATOM 700 O O . ALA A 1 88 ? 12.674 -14.049 -18.461 1.00 91.62 88 ALA A O 1
ATOM 701 N N . SER A 1 89 ? 11.757 -13.948 -20.531 1.00 95.56 89 SER A N 1
ATOM 702 C CA . SER A 1 89 ? 12.170 -12.582 -20.850 1.00 95.56 89 SER A CA 1
ATOM 703 C C . SER A 1 89 ? 11.279 -11.520 -20.231 1.00 95.56 89 SER A C 1
ATOM 705 O O . SER A 1 89 ? 11.730 -10.382 -20.162 1.00 95.56 89 SER A O 1
ATOM 707 N N . ASP A 1 90 ? 10.081 -11.867 -19.755 1.00 95.50 90 ASP A N 1
ATOM 708 C CA . ASP A 1 90 ? 9.072 -10.880 -19.372 1.00 95.50 90 ASP A CA 1
ATOM 709 C C . ASP A 1 90 ? 8.761 -10.933 -17.875 1.00 95.50 90 ASP A C 1
ATOM 711 O O . ASP A 1 90 ? 8.842 -11.979 -17.220 1.00 95.50 90 ASP A O 1
ATOM 715 N N . ALA A 1 91 ? 8.402 -9.779 -17.325 1.00 97.38 91 ALA A N 1
ATOM 716 C CA . ALA A 1 91 ? 7.953 -9.630 -15.949 1.00 97.38 91 ALA A CA 1
ATOM 717 C C . ALA A 1 91 ? 6.682 -8.784 -15.885 1.00 97.38 91 ALA A C 1
ATOM 719 O O . ALA A 1 91 ? 6.438 -7.941 -16.753 1.00 97.38 91 ALA A O 1
ATOM 720 N N . TRP A 1 92 ? 5.878 -9.020 -14.853 1.00 98.19 92 TRP A N 1
ATOM 721 C CA . TRP A 1 92 ? 4.671 -8.245 -14.600 1.00 98.19 92 TRP A CA 1
ATOM 722 C C . TRP A 1 92 ? 5.014 -6.884 -13.995 1.00 98.19 92 TRP A C 1
ATOM 724 O O . TRP A 1 92 ? 5.940 -6.756 -13.185 1.00 98.19 92 TRP A O 1
ATOM 734 N N . TYR A 1 93 ? 4.233 -5.877 -14.359 1.00 97.44 93 TYR A N 1
ATOM 735 C CA . TYR A 1 93 ? 4.252 -4.549 -13.768 1.00 97.44 93 TYR A CA 1
ATOM 736 C C . TYR A 1 93 ? 2.822 -4.075 -13.494 1.00 97.44 93 TYR A C 1
ATOM 738 O O . TYR A 1 93 ? 1.858 -4.562 -14.092 1.00 97.44 93 TYR A O 1
ATOM 746 N N . VAL A 1 94 ? 2.701 -3.081 -12.620 1.00 97.88 94 VAL A N 1
ATOM 747 C CA . VAL A 1 94 ? 1.463 -2.319 -12.408 1.00 97.88 94 VAL A CA 1
ATOM 748 C C . VAL A 1 94 ? 1.725 -0.868 -12.771 1.00 97.88 94 VAL A C 1
ATOM 750 O O . VAL A 1 94 ? 2.792 -0.344 -12.463 1.00 97.88 94 VAL A O 1
ATOM 753 N N . HIS A 1 95 ? 0.785 -0.205 -13.433 1.00 95.12 95 HIS A N 1
ATOM 754 C CA . HIS A 1 95 ? 0.816 1.251 -13.550 1.00 95.12 95 HIS A CA 1
ATOM 755 C C . HIS A 1 95 ? -0.431 1.865 -12.956 1.00 95.12 95 HIS A C 1
ATOM 757 O O . HIS A 1 95 ? -1.492 1.250 -12.992 1.00 95.12 95 HIS A O 1
ATOM 763 N N . PHE A 1 96 ? -0.293 3.086 -12.447 1.00 94.94 96 PHE A N 1
ATOM 764 C CA . PHE A 1 96 ? -1.366 3.790 -11.743 1.00 94.94 96 PHE A CA 1
ATOM 765 C C . PHE A 1 96 ? -1.968 4.938 -12.564 1.00 94.94 96 PHE A C 1
ATOM 767 O O . PHE A 1 96 ? -2.767 5.708 -12.044 1.00 94.94 96 PHE A O 1
ATOM 774 N N . SER A 1 97 ? -1.602 5.085 -13.842 1.00 92.31 97 SER A N 1
ATOM 775 C CA . SER A 1 97 ? -2.277 6.031 -14.744 1.00 92.31 97 SER A CA 1
ATOM 776 C C . SER A 1 97 ? -3.674 5.545 -15.144 1.00 92.31 97 SER A C 1
ATOM 778 O O . SER A 1 97 ? -3.934 4.340 -15.229 1.00 92.31 97 SER A O 1
ATOM 780 N N . ARG A 1 98 ? -4.577 6.487 -15.427 1.00 91.44 98 ARG A N 1
ATOM 781 C CA . ARG A 1 98 ? -6.001 6.245 -15.695 1.00 91.44 98 ARG A CA 1
ATOM 782 C C . ARG A 1 98 ? -6.607 5.400 -14.580 1.00 91.44 98 ARG A C 1
ATOM 784 O O . ARG A 1 98 ? -6.535 5.833 -13.447 1.00 91.44 98 ARG A O 1
ATOM 791 N N . HIS A 1 99 ? -7.154 4.220 -14.869 1.00 90.62 99 HIS A N 1
ATOM 792 C CA . HIS A 1 99 ? -7.808 3.333 -13.892 1.00 90.62 99 HIS A CA 1
ATOM 793 C C . HIS A 1 99 ? -6.865 2.323 -13.226 1.00 90.62 99 HIS A C 1
ATOM 795 O O . HIS A 1 99 ? -7.316 1.470 -12.469 1.00 90.62 99 HIS A O 1
ATOM 801 N N . GLY A 1 100 ? -5.570 2.407 -13.530 1.00 91.56 100 GLY A N 1
ATOM 802 C CA . GLY A 1 100 ? -4.584 1.413 -13.145 1.00 91.56 100 GLY A CA 1
ATOM 803 C C . GLY A 1 100 ? -4.722 0.109 -13.934 1.00 91.56 100 GLY A C 1
ATOM 804 O O . GLY A 1 100 ? -5.823 -0.370 -14.198 1.00 91.56 100 GLY A O 1
ATOM 805 N N . HIS A 1 101 ? -3.599 -0.477 -14.346 1.00 93.19 101 HIS A N 1
ATOM 806 C CA . HIS A 1 101 ? -3.611 -1.789 -14.995 1.00 93.19 101 HIS A CA 1
ATOM 807 C C . HIS A 1 101 ? -2.388 -2.624 -14.646 1.00 93.19 101 HIS A C 1
ATOM 809 O O . HIS A 1 101 ? -1.290 -2.115 -14.407 1.00 93.19 101 HIS A O 1
ATOM 815 N N . VAL A 1 102 ? -2.608 -3.934 -14.715 1.00 95.62 102 VAL A N 1
ATOM 816 C CA . VAL A 1 102 ? -1.583 -4.972 -14.696 1.00 95.62 102 VAL A CA 1
ATOM 817 C C . VAL A 1 102 ? -1.266 -5.370 -16.128 1.00 95.62 102 VAL A C 1
ATOM 819 O O . VAL A 1 102 ? -2.174 -5.668 -16.906 1.00 95.62 102 VAL A O 1
ATOM 822 N N . ASN A 1 103 ? 0.013 -5.391 -16.481 1.00 96.06 103 ASN A N 1
ATOM 823 C CA . ASN A 1 103 ? 0.482 -5.888 -17.771 1.00 96.06 103 ASN A CA 1
ATOM 824 C C . ASN A 1 103 ? 1.940 -6.360 -17.633 1.00 96.06 103 ASN A C 1
ATOM 826 O O . ASN A 1 103 ? 2.488 -6.371 -16.531 1.00 96.06 103 ASN A O 1
ATOM 830 N N . ASN A 1 104 ? 2.578 -6.777 -18.721 1.00 96.19 104 ASN A N 1
ATOM 831 C CA . ASN A 1 104 ? 3.960 -7.239 -18.708 1.00 96.19 104 ASN A CA 1
ATOM 832 C C . ASN A 1 104 ? 4.841 -6.492 -19.712 1.00 96.19 104 ASN A C 1
ATOM 834 O O . ASN A 1 104 ? 4.384 -6.033 -20.757 1.00 96.19 104 ASN A O 1
ATOM 838 N N . TYR A 1 105 ? 6.126 -6.393 -19.380 1.00 97.06 105 TYR A N 1
ATOM 839 C CA . TYR A 1 105 ? 7.173 -5.855 -20.249 1.00 97.06 105 TYR A CA 1
ATOM 840 C C . TYR A 1 105 ? 8.376 -6.794 -20.276 1.00 97.06 105 TYR A C 1
ATOM 842 O O . TYR A 1 105 ? 8.543 -7.637 -19.386 1.00 97.06 105 TYR A O 1
ATOM 850 N N . VAL A 1 106 ? 9.239 -6.619 -21.280 1.00 97.62 106 VAL A N 1
ATOM 851 C CA . VAL A 1 106 ? 10.522 -7.321 -21.332 1.00 97.62 106 VAL A CA 1
ATOM 852 C C . VAL A 1 106 ? 11.413 -6.827 -20.189 1.00 97.62 106 VAL A C 1
ATOM 854 O O . VAL A 1 106 ? 11.501 -5.638 -19.897 1.00 97.62 106 VAL A O 1
ATOM 857 N N . LYS A 1 107 ? 12.130 -7.738 -19.532 1.00 97.12 107 LYS A N 1
ATOM 858 C CA . LYS A 1 107 ? 12.974 -7.477 -18.350 1.00 97.12 107 LYS A CA 1
ATOM 859 C C . LYS A 1 107 ? 14.128 -6.501 -18.604 1.00 97.12 107 LYS A C 1
ATOM 861 O O . LYS A 1 107 ? 14.803 -6.089 -17.656 1.00 97.12 107 LYS A O 1
ATOM 866 N N . THR A 1 108 ? 14.401 -6.182 -19.868 1.00 97.19 108 THR A N 1
ATOM 867 C CA . THR A 1 108 ? 15.389 -5.188 -20.302 1.00 97.19 108 THR A CA 1
ATOM 868 C C . THR A 1 108 ? 14.849 -3.760 -20.322 1.00 97.19 108 THR A C 1
ATOM 870 O O . THR A 1 108 ? 15.663 -2.841 -20.372 1.00 97.19 108 THR A O 1
ATOM 873 N N . ASP A 1 109 ? 13.530 -3.565 -20.253 1.00 96.44 109 ASP A N 1
ATOM 874 C CA . ASP A 1 109 ? 12.915 -2.238 -20.183 1.00 96.44 109 ASP A CA 1
ATOM 875 C C . ASP A 1 109 ? 13.123 -1.606 -18.806 1.00 96.44 109 ASP A C 1
ATOM 877 O O . ASP A 1 109 ? 13.345 -2.295 -17.807 1.00 96.44 109 ASP A O 1
ATOM 881 N N . ALA A 1 110 ? 13.078 -0.276 -18.751 1.00 97.19 110 ALA A N 1
ATOM 882 C CA . ALA A 1 110 ? 13.286 0.479 -17.525 1.00 97.19 110 ALA A CA 1
ATOM 883 C C . ALA A 1 110 ? 11.943 0.925 -16.929 1.00 97.19 110 ALA A C 1
ATOM 885 O O . ALA A 1 110 ? 11.244 1.727 -17.540 1.00 97.19 110 ALA A O 1
ATOM 886 N N . ASN A 1 111 ? 11.619 0.444 -15.725 1.00 97.19 111 ASN A N 1
ATOM 887 C CA . ASN A 1 111 ? 10.431 0.839 -14.958 1.00 97.19 111 ASN A CA 1
ATOM 888 C C . ASN A 1 111 ? 10.810 1.149 -13.504 1.00 97.19 111 ASN A C 1
ATOM 890 O O . ASN A 1 111 ? 11.903 0.796 -13.053 1.00 97.19 111 ASN A O 1
ATOM 894 N N . TYR A 1 112 ? 9.922 1.843 -12.797 1.00 97.56 112 TYR A N 1
ATOM 895 C CA . TYR A 1 112 ? 10.120 2.271 -11.415 1.00 97.56 112 TYR A CA 1
ATOM 896 C C . TYR A 1 112 ? 10.007 1.096 -10.446 1.00 97.56 112 TYR A C 1
ATOM 898 O O . TYR A 1 112 ? 9.511 0.014 -10.780 1.00 97.56 112 TYR A O 1
ATOM 906 N N . VAL A 1 113 ? 10.491 1.319 -9.230 1.00 96.12 113 VAL A N 1
ATOM 907 C CA . VAL A 1 113 ? 10.510 0.323 -8.164 1.00 96.12 113 VAL A CA 1
ATOM 908 C C . VAL A 1 113 ? 9.999 0.957 -6.879 1.00 96.12 113 VAL A C 1
ATOM 910 O O . VAL A 1 113 ? 10.359 2.085 -6.563 1.00 96.12 113 VAL A O 1
ATOM 913 N N . ARG A 1 114 ? 9.171 0.219 -6.145 1.00 96.56 114 ARG A N 1
ATOM 914 C CA . ARG A 1 114 ? 8.803 0.513 -4.762 1.00 96.56 114 ARG A CA 1
ATOM 915 C C . ARG A 1 114 ? 8.906 -0.800 -4.004 1.00 96.56 114 ARG A C 1
ATOM 917 O O . ARG A 1 114 ? 8.109 -1.705 -4.250 1.00 96.56 114 ARG A O 1
ATOM 924 N N . CYS A 1 115 ? 9.948 -0.950 -3.201 1.00 96.94 115 CYS A N 1
ATOM 925 C CA . CYS A 1 115 ? 10.186 -2.173 -2.455 1.00 96.94 115 CYS A CA 1
ATOM 926 C C . CYS A 1 115 ? 9.186 -2.300 -1.312 1.00 96.94 115 CYS A C 1
ATOM 928 O O . CYS A 1 115 ? 8.601 -1.323 -0.842 1.00 96.94 115 CYS A O 1
ATOM 930 N N . VAL A 1 116 ? 9.011 -3.541 -0.884 1.00 97.25 116 VAL A N 1
ATOM 931 C CA . VAL A 1 116 ? 8.139 -3.925 0.214 1.00 97.25 116 VAL A CA 1
ATOM 932 C C . VAL A 1 116 ? 8.904 -4.820 1.184 1.00 97.25 116 VAL A C 1
ATOM 934 O O . VAL A 1 116 ? 9.819 -5.544 0.780 1.00 97.25 116 VAL A O 1
ATOM 937 N N . ARG A 1 117 ? 8.525 -4.800 2.458 1.00 95.31 117 ARG A N 1
ATOM 938 C CA . ARG A 1 117 ? 8.945 -5.765 3.480 1.00 95.31 117 ARG A CA 1
ATOM 939 C C . ARG A 1 117 ? 7.762 -6.163 4.364 1.00 95.31 117 ARG A C 1
ATOM 941 O O . ARG A 1 117 ? 6.702 -5.545 4.323 1.00 95.31 117 ARG A O 1
ATOM 948 N N . GLY A 1 118 ? 7.949 -7.206 5.171 1.00 88.94 118 GLY A N 1
ATOM 949 C CA . GLY A 1 118 ? 6.902 -7.735 6.053 1.00 88.94 118 GLY A CA 1
ATOM 950 C C . GLY A 1 118 ? 5.951 -8.720 5.363 1.00 88.94 118 GLY A C 1
ATOM 951 O O . GLY A 1 118 ? 6.326 -9.374 4.383 1.00 88.94 118 GLY A O 1
ATOM 952 N N . GLY A 1 119 ? 4.742 -8.855 5.921 1.00 71.44 119 GLY A N 1
ATOM 953 C CA . GLY A 1 119 ? 3.694 -9.752 5.419 1.00 71.44 119 GLY A CA 1
ATOM 954 C C . GLY A 1 119 ? 3.607 -11.136 6.079 1.00 71.44 119 GLY A C 1
ATOM 955 O O . GLY A 1 119 ? 2.846 -11.979 5.606 1.00 71.44 119 GLY A O 1
ATOM 956 N N . SER A 1 120 ? 4.340 -11.416 7.168 1.00 58.22 120 SER A N 1
ATOM 957 C CA . SER A 1 120 ? 3.993 -12.566 8.017 1.00 58.22 120 SER A CA 1
ATOM 958 C C . SER A 1 120 ? 2.830 -12.177 8.929 1.00 58.22 120 SER A C 1
ATOM 960 O O . SER A 1 120 ? 2.884 -11.139 9.590 1.00 58.22 120 SER A O 1
ATOM 962 N N . LYS A 1 121 ? 1.785 -13.018 8.981 1.00 52.09 121 LYS A N 1
ATOM 963 C CA . LYS A 1 121 ? 0.665 -12.842 9.924 1.00 52.09 121 LYS A CA 1
ATOM 964 C C . LYS A 1 121 ? 1.173 -12.609 11.344 1.00 52.09 121 LYS A C 1
ATOM 966 O O . LYS A 1 121 ? 0.696 -11.703 12.001 1.00 52.09 121 LYS A O 1
ATOM 971 N N . ASP A 1 122 ? 2.227 -13.318 11.736 1.00 53.53 122 ASP A N 1
ATOM 972 C CA . ASP A 1 122 ? 2.853 -13.186 13.050 1.00 53.53 122 ASP A CA 1
ATOM 973 C C . ASP A 1 122 ? 3.429 -11.787 13.313 1.00 53.53 122 ASP A C 1
ATOM 975 O O . ASP A 1 122 ? 3.334 -11.304 14.432 1.00 53.53 122 ASP A O 1
ATOM 979 N N . ALA A 1 123 ? 4.010 -11.111 12.314 1.00 56.03 123 ALA A N 1
ATOM 980 C CA . ALA A 1 123 ? 4.557 -9.764 12.496 1.00 56.03 123 ALA A CA 1
ATOM 981 C C . ALA A 1 123 ? 3.456 -8.697 12.509 1.00 56.03 123 ALA A C 1
ATOM 983 O O . ALA A 1 123 ? 3.553 -7.737 13.267 1.00 56.03 123 ALA A O 1
ATOM 984 N N . ALA A 1 124 ? 2.407 -8.868 11.700 1.00 53.91 124 ALA A N 1
ATOM 985 C CA . ALA A 1 124 ? 1.234 -7.997 11.733 1.00 53.91 124 ALA A CA 1
ATOM 986 C C . ALA A 1 124 ? 0.454 -8.166 13.047 1.00 53.91 124 ALA A C 1
ATOM 988 O O . ALA A 1 124 ? 0.100 -7.177 13.676 1.00 53.91 124 ALA A O 1
ATOM 989 N N . GLU A 1 125 ? 0.265 -9.404 13.513 1.00 60.19 125 GLU A N 1
ATOM 990 C CA . GLU A 1 125 ? -0.356 -9.722 14.802 1.00 60.19 125 GLU A CA 1
ATOM 991 C C . GLU A 1 125 ? 0.501 -9.245 15.974 1.00 60.19 125 GLU A C 1
ATOM 993 O O . GLU A 1 125 ? -0.041 -8.673 16.911 1.00 60.19 125 GLU A O 1
ATOM 998 N N . GLN A 1 126 ? 1.827 -9.416 15.928 1.00 61.22 126 GLN A N 1
ATOM 999 C CA . GL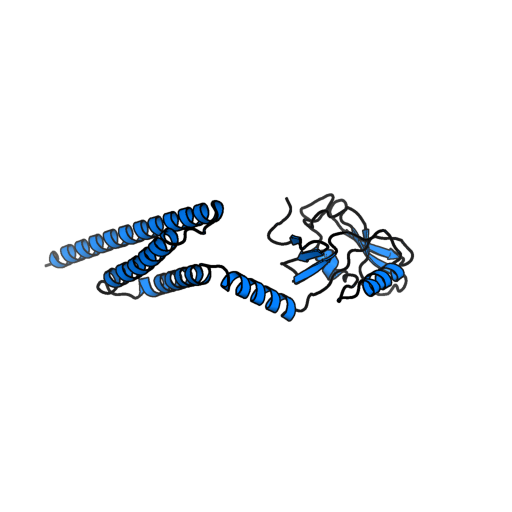N A 1 126 ? 2.728 -8.870 16.946 1.00 61.22 126 GLN A CA 1
ATOM 1000 C C . GLN A 1 126 ? 2.708 -7.346 16.954 1.00 61.22 126 GLN A C 1
ATOM 1002 O O . GLN A 1 126 ? 2.645 -6.770 18.029 1.00 61.22 126 GLN A O 1
ATOM 1007 N N . ARG A 1 127 ? 2.706 -6.679 15.794 1.00 61.88 127 ARG A N 1
ATOM 1008 C CA . ARG A 1 127 ? 2.641 -5.211 15.734 1.00 61.88 127 ARG A CA 1
ATOM 1009 C C . ARG A 1 127 ? 1.276 -4.670 16.139 1.00 61.88 127 ARG A C 1
ATOM 1011 O O . ARG A 1 127 ? 1.227 -3.648 16.809 1.00 61.88 127 ARG A O 1
ATOM 1018 N N . GLU A 1 128 ? 0.185 -5.357 15.816 1.00 61.06 128 GLU A N 1
ATOM 1019 C CA . GLU A 1 128 ? -1.148 -5.021 16.325 1.00 61.06 128 GLU A CA 1
ATOM 1020 C C . GLU A 1 128 ? -1.233 -5.279 17.835 1.00 61.06 128 GLU A C 1
ATOM 1022 O O . GLU A 1 128 ? -1.770 -4.458 18.568 1.00 61.06 128 GLU A O 1
ATOM 1027 N N . GLN A 1 129 ? -0.625 -6.354 18.345 1.00 59.75 129 GLN A N 1
ATOM 1028 C CA . GLN A 1 129 ? -0.494 -6.605 19.784 1.00 59.75 129 GLN A CA 1
ATOM 1029 C C . GLN A 1 129 ? 0.415 -5.587 20.474 1.00 59.75 129 GLN A C 1
ATOM 1031 O O . GLN A 1 129 ? 0.156 -5.228 21.616 1.00 59.75 129 GLN A O 1
ATOM 1036 N N . GLU A 1 130 ? 1.463 -5.099 19.818 1.00 58.97 130 GLU A N 1
ATOM 1037 C CA . GLU A 1 130 ? 2.341 -4.041 20.315 1.00 58.97 130 GLU A CA 1
ATOM 1038 C C . GLU A 1 130 ? 1.646 -2.685 20.269 1.00 58.97 130 GLU A C 1
ATOM 1040 O O . GLU A 1 130 ? 1.788 -1.919 21.214 1.00 58.97 130 GLU A O 1
ATOM 1045 N N . ARG A 1 131 ? 0.851 -2.401 19.232 1.00 57.50 131 ARG A N 1
ATOM 1046 C CA . ARG A 1 131 ? -0.013 -1.222 19.131 1.00 57.50 131 ARG A CA 1
ATOM 1047 C C . ARG A 1 131 ? -1.085 -1.259 20.204 1.00 57.50 131 ARG A C 1
ATOM 1049 O O . ARG A 1 131 ? -1.233 -0.285 20.925 1.00 57.50 131 ARG A O 1
ATOM 1056 N N . HIS A 1 132 ? -1.748 -2.395 20.387 1.00 51.00 132 HIS A N 1
ATOM 1057 C CA . HIS A 1 132 ? -2.681 -2.623 21.480 1.00 51.00 132 HIS A CA 1
ATOM 1058 C C . HIS A 1 132 ? -1.964 -2.518 22.830 1.00 51.00 132 HIS A C 1
ATOM 1060 O O . HIS A 1 132 ? -2.444 -1.839 23.721 1.00 51.00 132 HIS A O 1
ATOM 1066 N N . SER A 1 133 ? -0.764 -3.082 22.989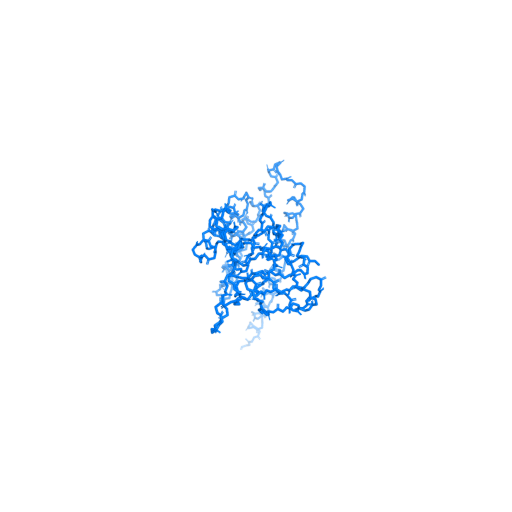 1.00 47.97 133 SER A N 1
ATOM 1067 C CA . SER A 1 133 ? 0.036 -2.954 24.213 1.00 47.97 133 SER A CA 1
ATOM 1068 C C . SER A 1 133 ? 0.527 -1.526 24.451 1.00 47.97 133 SER A C 1
ATOM 1070 O O . SER A 1 133 ? 0.749 -1.174 25.606 1.00 47.97 133 SER A O 1
ATOM 1072 N N . ARG A 1 134 ? 0.758 -0.732 23.404 1.00 55.47 134 ARG A N 1
ATOM 1073 C CA . ARG A 1 134 ? 1.181 0.670 23.466 1.00 55.47 134 ARG A CA 1
ATOM 1074 C C . ARG A 1 134 ? -0.005 1.567 23.793 1.00 55.47 134 ARG A C 1
ATOM 1076 O O . ARG A 1 134 ? 0.128 2.375 24.698 1.00 55.47 134 ARG A O 1
ATOM 1083 N N . ALA A 1 135 ? -1.151 1.336 23.162 1.00 48.19 135 ALA A N 1
ATOM 1084 C CA . ALA A 1 135 ? -2.434 1.926 23.526 1.00 48.19 135 ALA A CA 1
ATOM 1085 C C . ALA A 1 135 ? -2.795 1.585 24.983 1.00 48.19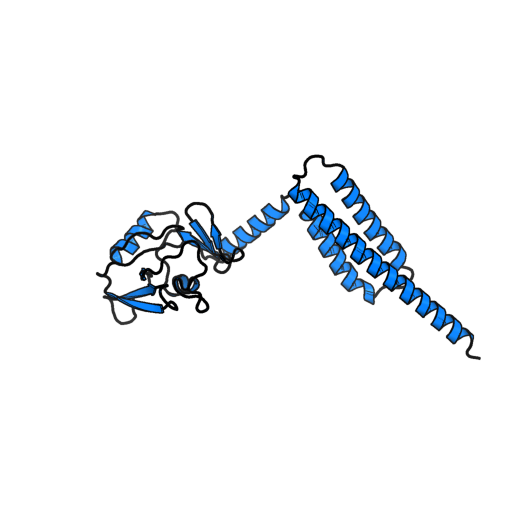 135 ALA A C 1
ATOM 1087 O O . ALA A 1 135 ? -3.156 2.453 25.758 1.00 48.19 135 ALA A O 1
ATOM 1088 N N . MET A 1 136 ? -2.546 0.353 25.435 1.00 41.50 136 MET A N 1
ATOM 1089 C CA . MET A 1 136 ? -2.698 -0.059 26.841 1.00 41.50 136 MET A CA 1
ATOM 1090 C C . MET A 1 136 ? -1.686 0.592 27.806 1.00 41.50 136 MET A C 1
ATOM 1092 O O . MET A 1 136 ? -1.840 0.462 29.019 1.00 41.50 136 MET A O 1
ATOM 1096 N N . ARG A 1 137 ? -0.633 1.252 27.302 1.00 47.38 137 ARG A N 1
ATOM 1097 C CA . ARG A 1 137 ? 0.307 2.066 28.097 1.00 47.38 137 ARG A CA 1
ATOM 1098 C C . ARG A 1 137 ? -0.058 3.554 28.076 1.00 47.38 137 ARG A C 1
ATOM 1100 O O . ARG A 1 137 ? 0.586 4.315 28.795 1.00 47.38 137 ARG A O 1
ATOM 1107 N N . GLU A 1 138 ? -1.045 3.967 27.278 1.00 42.09 138 GLU A N 1
ATOM 1108 C CA . GLU A 1 138 ? -1.582 5.327 27.306 1.00 42.09 138 GLU A CA 1
ATOM 1109 C C . GLU A 1 138 ? -2.384 5.526 28.601 1.00 42.09 138 GLU A C 1
ATOM 1111 O O . GLU A 1 138 ? -3.228 4.683 28.940 1.00 42.09 138 GLU A O 1
ATOM 1116 N N . PRO A 1 139 ? -2.131 6.611 29.352 1.00 40.69 139 PRO A N 1
ATOM 1117 C CA . PRO A 1 139 ? -2.908 6.924 30.545 1.00 40.69 139 PRO A CA 1
ATOM 1118 C C . PRO A 1 139 ? -4.410 6.992 30.210 1.00 40.69 139 PRO A C 1
ATOM 1120 O O . PRO A 1 139 ? -4.821 7.767 29.355 1.00 40.69 139 PRO A O 1
ATOM 1123 N N . GLY A 1 140 ? -5.231 6.156 30.859 1.00 49.09 140 GLY A N 1
ATOM 1124 C CA . GLY A 1 140 ? -6.697 6.157 30.724 1.00 49.09 140 GLY A CA 1
ATOM 1125 C C . GLY A 1 140 ? -7.306 5.170 29.710 1.00 49.09 140 GLY A C 1
ATOM 1126 O O . GLY A 1 140 ? -8.524 4.980 29.707 1.00 49.09 140 GLY A O 1
ATOM 1127 N N . HIS A 1 141 ? -6.512 4.479 28.882 1.00 46.50 141 HIS A N 1
ATOM 1128 C CA . HIS A 1 141 ? -7.040 3.536 27.878 1.00 46.50 141 HIS A CA 1
ATOM 1129 C C . HIS A 1 141 ? -7.565 2.224 28.500 1.00 46.50 141 HIS A C 1
ATOM 1131 O O . HIS A 1 141 ? -8.583 1.673 28.074 1.00 46.50 141 HIS A O 1
ATOM 1137 N N . VAL A 1 142 ? -6.899 1.731 29.550 1.00 43.00 142 VAL A N 1
ATOM 1138 C CA . VAL A 1 142 ? -7.308 0.523 30.293 1.00 43.00 142 VAL A CA 1
ATOM 1139 C C . VAL A 1 142 ? -8.655 0.749 30.988 1.00 43.00 142 VAL A C 1
ATOM 1141 O O . VAL A 1 142 ? -9.518 -0.130 30.979 1.00 43.00 142 VAL A O 1
ATOM 1144 N N . GLU A 1 143 ? -8.868 1.942 31.537 1.00 47.16 143 GLU A N 1
ATOM 1145 C CA . GLU A 1 143 ? -10.112 2.369 32.176 1.00 47.16 143 GLU A CA 1
ATOM 1146 C C . GLU A 1 143 ? -11.245 2.565 31.149 1.00 47.16 143 GLU A C 1
ATOM 1148 O O . GLU A 1 143 ? -12.357 2.092 31.391 1.00 47.16 143 GLU A O 1
ATOM 1153 N N . ARG A 1 144 ? -10.961 3.113 29.954 1.00 50.00 144 ARG A N 1
ATOM 1154 C CA . ARG A 1 144 ? -11.907 3.173 28.816 1.00 50.00 144 ARG A CA 1
ATOM 1155 C C . ARG A 1 144 ? -12.392 1.780 28.376 1.00 50.00 144 ARG A C 1
ATOM 1157 O O . ARG A 1 144 ? -13.595 1.569 28.213 1.00 50.00 144 ARG A O 1
ATOM 1164 N N . ILE A 1 145 ? -11.488 0.801 28.244 1.00 48.16 145 ILE A N 1
ATOM 1165 C CA . ILE A 1 145 ? -11.847 -0.593 27.907 1.00 48.16 145 ILE A CA 1
ATOM 1166 C C . ILE A 1 145 ? -12.627 -1.256 29.050 1.00 48.16 145 ILE A C 1
ATOM 1168 O O . ILE A 1 145 ? -13.602 -1.964 28.797 1.00 48.16 145 ILE A O 1
ATOM 1172 N N . ARG A 1 146 ? -12.250 -1.016 30.312 1.00 44.94 146 ARG A N 1
ATOM 1173 C CA . ARG A 1 146 ? -12.991 -1.523 31.480 1.00 44.94 146 ARG A CA 1
ATOM 1174 C C . ARG A 1 146 ? -14.428 -0.999 31.515 1.00 44.94 146 ARG A C 1
ATOM 1176 O O . ARG A 1 146 ? -15.331 -1.791 31.774 1.00 44.94 146 ARG A O 1
ATOM 1183 N N . CYS A 1 147 ? -14.653 0.272 31.177 1.00 48.53 147 CYS A N 1
ATOM 1184 C CA . CYS A 1 147 ? -15.990 0.862 31.074 1.00 48.53 147 CYS A CA 1
ATOM 1185 C C . CYS A 1 147 ? -16.803 0.284 29.905 1.00 48.53 147 CYS A C 1
ATOM 1187 O O . CYS A 1 147 ? -17.961 -0.080 30.097 1.00 48.53 147 CYS A O 1
ATOM 1189 N N . ALA A 1 148 ? -16.202 0.112 28.723 1.00 47.72 148 ALA A N 1
ATOM 1190 C CA . ALA A 1 148 ? -16.883 -0.489 27.572 1.00 47.72 148 ALA A CA 1
ATOM 1191 C C . ALA A 1 148 ? -17.256 -1.966 27.811 1.00 47.72 148 ALA A C 1
ATOM 1193 O O . ALA A 1 148 ? -18.362 -2.399 27.484 1.00 47.72 148 ALA A O 1
ATOM 1194 N N . VAL A 1 149 ? -16.366 -2.740 28.441 1.00 49.12 149 VAL A N 1
ATOM 1195 C CA . VAL A 1 149 ? -16.628 -4.139 28.814 1.00 49.12 149 VAL A CA 1
ATOM 1196 C C . VAL A 1 149 ? -17.687 -4.228 29.913 1.00 49.12 149 VAL A C 1
ATOM 1198 O O . VAL A 1 149 ? -18.555 -5.099 29.846 1.00 49.12 149 VAL A O 1
ATOM 1201 N N . ALA A 1 150 ? -17.664 -3.322 30.896 1.00 48.41 150 ALA A N 1
ATOM 1202 C CA . ALA A 1 150 ? -18.720 -3.228 31.899 1.00 48.41 150 ALA A CA 1
ATOM 1203 C C . ALA A 1 150 ? -20.077 -2.910 31.247 1.00 48.41 150 ALA A C 1
ATOM 1205 O O . ALA A 1 150 ? -21.067 -3.564 31.565 1.00 48.41 150 ALA A O 1
ATOM 1206 N N . PHE A 1 151 ? -20.117 -1.992 30.279 1.00 48.31 151 PHE A N 1
ATOM 1207 C CA . PHE A 1 151 ? -21.334 -1.596 29.566 1.00 48.31 151 PHE A CA 1
ATOM 1208 C C . PHE A 1 151 ? -21.943 -2.735 28.732 1.00 48.31 151 PHE A C 1
ATOM 1210 O O . PHE A 1 151 ? -23.147 -2.985 28.804 1.00 48.31 151 PHE A O 1
ATOM 1217 N N . GLU A 1 152 ? -21.126 -3.492 27.996 1.00 48.97 152 GLU A N 1
ATOM 1218 C CA . GLU A 1 152 ? -21.600 -4.667 27.249 1.00 48.97 152 GLU A CA 1
ATOM 1219 C C . GLU A 1 152 ? -22.036 -5.814 28.178 1.00 48.97 152 GLU A C 1
ATOM 1221 O O . GLU A 1 152 ? -23.037 -6.491 27.919 1.00 48.97 152 GLU A O 1
ATOM 1226 N N . ALA A 1 153 ? -21.354 -5.995 29.314 1.00 47.09 153 ALA A N 1
ATOM 1227 C CA . ALA A 1 153 ? -21.790 -6.932 30.346 1.00 47.09 153 ALA A CA 1
ATOM 1228 C C . ALA A 1 153 ? -23.148 -6.527 30.950 1.00 47.09 153 ALA A C 1
ATOM 1230 O O . ALA A 1 153 ? -24.006 -7.391 31.154 1.00 47.09 153 ALA A O 1
ATOM 1231 N N . LEU A 1 154 ? -23.379 -5.227 31.157 1.00 48.38 154 LEU A N 1
ATOM 1232 C CA . LEU A 1 154 ? -24.649 -4.666 31.624 1.00 48.38 154 LEU A CA 1
ATOM 1233 C C . LEU A 1 154 ? -25.785 -4.895 30.628 1.00 48.38 154 LEU A C 1
ATOM 1235 O O . LEU A 1 154 ? -26.829 -5.415 31.019 1.00 48.38 154 LEU A O 1
ATOM 1239 N N . LYS A 1 155 ? -25.580 -4.616 29.334 1.00 52.16 155 LYS A N 1
ATOM 1240 C CA . LYS A 1 155 ? -26.577 -4.901 28.283 1.00 52.16 155 LYS A CA 1
ATOM 1241 C C . LYS A 1 155 ? -26.974 -6.376 28.233 1.00 52.16 155 LYS A C 1
ATOM 1243 O O . LYS A 1 155 ? -28.143 -6.699 28.032 1.00 52.16 155 LYS A O 1
ATOM 1248 N N . ALA A 1 156 ? -26.012 -7.279 28.423 1.00 51.88 156 ALA A N 1
ATOM 1249 C CA . ALA A 1 156 ? -26.252 -8.721 28.395 1.00 51.88 156 ALA A CA 1
ATOM 1250 C C . ALA A 1 156 ? -26.998 -9.244 29.638 1.00 51.88 156 ALA A C 1
ATOM 1252 O O . ALA A 1 156 ? -27.649 -10.296 29.578 1.00 51.88 156 ALA A O 1
ATOM 1253 N N . TRP A 1 157 ? -26.888 -8.538 30.764 1.00 47.16 157 TRP A N 1
ATOM 1254 C CA . TRP A 1 157 ? -27.503 -8.913 32.038 1.00 47.16 157 TRP A CA 1
ATOM 1255 C C . TRP A 1 157 ? -28.862 -8.259 32.266 1.00 47.16 157 TRP A C 1
ATOM 1257 O O . TRP A 1 157 ? -29.738 -8.919 32.820 1.00 47.16 157 TRP A O 1
ATOM 1267 N N . LEU A 1 158 ? -29.073 -7.042 31.757 1.00 49.66 158 LEU A N 1
ATOM 1268 C CA . LEU A 1 158 ? -30.306 -6.257 31.879 1.00 49.66 158 LEU A CA 1
ATOM 1269 C C . LEU A 1 158 ? -31.608 -7.069 31.687 1.00 49.66 158 LEU A C 1
ATOM 1271 O O . LEU A 1 158 ? -32.505 -6.972 32.524 1.00 49.66 158 LEU A O 1
ATOM 1275 N N . PRO A 1 159 ? -31.725 -7.944 30.664 1.00 51.38 159 PRO A N 1
ATOM 1276 C CA . PRO A 1 159 ? -32.953 -8.707 30.419 1.00 51.38 159 PRO A CA 1
ATOM 1277 C C . PRO A 1 159 ? -33.237 -9.816 31.446 1.00 51.38 159 PRO A C 1
ATOM 1279 O O . PRO A 1 159 ? -34.293 -10.444 31.390 1.00 51.38 159 PRO A O 1
ATOM 1282 N N . LYS A 1 160 ? -32.279 -10.132 32.326 1.00 55.16 160 LYS A N 1
ATOM 1283 C CA . LYS A 1 160 ? -32.312 -11.293 33.234 1.00 55.16 160 LYS A CA 1
ATOM 1284 C C . LYS A 1 160 ? -32.460 -10.908 34.708 1.00 55.16 160 LYS A C 1
ATOM 1286 O O . LYS A 1 160 ? -32.490 -11.797 35.556 1.00 55.16 160 LYS A O 1
ATOM 1291 N N . MET A 1 161 ? -32.516 -9.616 35.018 1.00 49.38 161 MET A N 1
ATOM 1292 C CA . MET A 1 161 ? -32.450 -9.106 36.388 1.00 49.38 161 MET A CA 1
ATOM 1293 C C . MET A 1 161 ? -33.833 -8.842 36.985 1.00 49.38 161 MET A C 1
ATOM 1295 O O . MET A 1 161 ? -34.798 -8.569 36.272 1.00 49.38 161 MET A O 1
ATOM 1299 N N . THR A 1 162 ? -33.937 -8.934 38.313 1.00 57.41 162 THR A N 1
ATOM 1300 C CA . THR A 1 162 ? -35.168 -8.610 39.049 1.00 57.41 162 THR A CA 1
ATOM 1301 C C . THR A 1 162 ? -35.155 -7.155 39.532 1.00 57.41 162 THR A C 1
ATOM 1303 O O . THR A 1 162 ? -34.098 -6.533 39.622 1.00 57.41 162 THR A O 1
ATOM 1306 N N . SER A 1 163 ? -36.322 -6.585 39.861 1.00 56.31 163 SER A N 1
ATOM 1307 C CA . SER A 1 163 ? -36.467 -5.144 40.152 1.00 56.31 163 SER A CA 1
ATOM 1308 C C . SER A 1 163 ? -35.657 -4.638 41.355 1.00 56.31 163 SER A C 1
ATOM 1310 O O . SER A 1 163 ? -35.408 -3.445 41.450 1.00 56.31 163 SER A O 1
ATOM 1312 N N . ALA A 1 164 ? -35.258 -5.513 42.283 1.00 54.91 164 ALA A N 1
ATOM 1313 C CA . ALA A 1 164 ? -34.436 -5.141 43.439 1.00 54.91 164 ALA A CA 1
ATOM 1314 C C . ALA A 1 164 ? -32.932 -5.052 43.110 1.00 54.91 164 ALA A C 1
ATOM 1316 O O . ALA A 1 164 ? -32.183 -4.417 43.850 1.00 54.91 164 ALA A O 1
ATOM 1317 N N . ASP A 1 165 ? -32.495 -5.656 42.000 1.00 55.56 165 ASP A N 1
ATOM 1318 C CA . ASP A 1 165 ? -31.091 -5.670 41.578 1.00 55.56 165 ASP A CA 1
ATOM 1319 C C . ASP A 1 165 ? -30.719 -4.438 40.729 1.00 55.56 165 ASP A C 1
ATOM 1321 O O . ASP A 1 165 ? -29.544 -4.095 40.615 1.00 55.56 165 ASP A O 1
ATOM 1325 N N . TYR A 1 166 ? -31.719 -3.749 40.169 1.00 53.06 166 TYR A N 1
ATOM 1326 C CA . TYR A 1 166 ? -31.553 -2.626 39.239 1.00 53.06 166 TYR A CA 1
ATOM 1327 C C . TYR A 1 166 ? -30.993 -1.362 39.912 1.00 53.06 166 TYR A C 1
ATOM 1329 O O . TYR A 1 166 ? -30.002 -0.803 39.451 1.00 53.06 166 TYR A O 1
ATOM 1337 N N . THR A 1 167 ? -31.578 -0.932 41.035 1.00 53.56 167 THR A N 1
ATOM 1338 C CA . THR A 1 167 ? -31.190 0.315 41.722 1.00 53.56 167 THR A CA 1
ATOM 1339 C C . THR A 1 167 ? -29.750 0.260 42.233 1.00 53.56 167 THR A C 1
ATOM 1341 O O . THR A 1 167 ? -28.967 1.172 41.992 1.00 53.56 167 THR A O 1
ATOM 1344 N N . ARG A 1 168 ? -29.364 -0.862 42.854 1.00 55.50 168 ARG A N 1
ATOM 1345 C CA . ARG A 1 168 ? -28.028 -1.046 43.439 1.00 55.50 168 ARG A CA 1
ATOM 1346 C C . ARG A 1 168 ? -26.918 -1.118 42.388 1.00 55.50 168 ARG A C 1
ATOM 1348 O O . ARG A 1 168 ? -25.776 -0.779 42.678 1.00 55.50 168 ARG A O 1
ATOM 1355 N N . GLN A 1 169 ? -27.229 -1.590 41.181 1.00 53.03 169 GLN A N 1
ATOM 1356 C CA . GLN A 1 169 ? -26.245 -1.658 40.101 1.00 53.03 169 GLN A CA 1
ATOM 1357 C C . GLN A 1 169 ? -26.124 -0.346 39.325 1.00 53.03 169 GLN A C 1
ATOM 1359 O O . GLN A 1 169 ? -25.009 0.004 38.955 1.00 53.03 169 GLN A O 1
ATOM 1364 N N . ILE A 1 170 ? -27.209 0.420 39.164 1.00 56.91 170 ILE A N 1
ATOM 1365 C CA . ILE A 1 170 ? -27.133 1.800 38.653 1.00 56.91 170 ILE A CA 1
ATOM 1366 C C . ILE A 1 170 ? -26.263 2.658 39.582 1.00 56.91 170 ILE A C 1
ATOM 1368 O O . ILE A 1 170 ? -25.405 3.391 39.099 1.00 56.91 170 ILE A O 1
ATOM 1372 N N . GLU A 1 171 ? -26.418 2.509 40.901 1.00 60.12 171 GLU A N 1
ATOM 1373 C CA . GLU A 1 171 ? -25.574 3.178 41.901 1.00 60.12 171 GLU A CA 1
ATOM 1374 C C . GLU A 1 171 ? -24.091 2.789 41.770 1.00 60.12 171 GLU A C 1
ATOM 1376 O O . GLU A 1 171 ? -23.239 3.669 41.752 1.00 60.12 171 GLU A O 1
ATOM 1381 N N . LEU A 1 172 ? -23.767 1.504 41.580 1.00 56.81 172 LEU A N 1
ATOM 1382 C CA . LEU A 1 172 ? -22.383 1.047 41.369 1.00 56.81 172 LEU A CA 1
ATOM 1383 C C . LEU A 1 172 ? -21.768 1.572 40.061 1.00 56.81 172 LEU A C 1
ATOM 1385 O O . LEU A 1 172 ? -20.598 1.945 40.030 1.00 56.81 172 LEU A O 1
ATOM 1389 N N . CYS A 1 173 ? -22.537 1.611 38.970 1.00 53.72 173 CYS A N 1
ATOM 1390 C CA . CYS A 1 173 ? -22.082 2.202 37.709 1.00 53.72 173 CYS A CA 1
ATOM 1391 C C . CYS A 1 173 ? -21.856 3.709 37.833 1.00 53.72 173 CYS A C 1
ATOM 1393 O O . CYS A 1 173 ? -20.942 4.251 37.215 1.00 53.72 173 CYS A O 1
ATOM 1395 N N . TRP A 1 174 ? -22.680 4.369 38.641 1.00 64.06 174 TRP A N 1
ATOM 1396 C CA . TRP A 1 174 ? -22.578 5.787 38.936 1.00 64.06 174 TRP A CA 1
ATOM 1397 C C . TRP A 1 174 ? -21.367 6.110 39.822 1.00 64.06 174 TRP A C 1
ATOM 1399 O O . TRP A 1 174 ? -20.625 7.035 39.512 1.00 64.06 174 TRP A O 1
ATOM 1409 N N . GLU A 1 175 ? -21.099 5.312 40.857 1.00 60.97 175 GLU A N 1
ATOM 1410 C CA . GLU A 1 175 ? -19.901 5.445 41.701 1.00 60.97 175 GLU A CA 1
ATOM 1411 C C . GLU A 1 175 ? -18.612 5.305 40.877 1.00 60.97 175 GLU A C 1
ATOM 1413 O O . GLU A 1 175 ? -17.715 6.138 40.991 1.00 60.97 175 GLU A O 1
ATOM 1418 N N . LEU A 1 176 ? -18.552 4.322 39.971 1.00 56.28 176 LEU A N 1
ATOM 1419 C CA . LEU A 1 176 ? -17.412 4.142 39.064 1.00 56.28 176 LEU A CA 1
ATOM 1420 C C . LEU A 1 176 ? -17.249 5.311 38.075 1.00 56.28 176 LEU A C 1
ATOM 1422 O O . LEU A 1 176 ? -16.125 5.676 37.728 1.00 56.28 176 LEU A O 1
ATOM 1426 N N . ALA A 1 177 ? -18.353 5.915 37.625 1.00 56.16 177 ALA A N 1
ATOM 1427 C CA . ALA A 1 177 ? -18.320 7.090 36.757 1.00 56.16 177 ALA A CA 1
ATOM 1428 C C . ALA A 1 177 ? -17.849 8.353 37.503 1.00 56.16 177 ALA A C 1
ATOM 1430 O O . ALA A 1 177 ? -17.074 9.136 36.957 1.00 56.16 177 ALA A O 1
ATOM 1431 N N . GLU A 1 178 ? -18.266 8.541 38.755 1.00 60.31 178 GLU A N 1
ATOM 1432 C CA . GLU A 1 178 ? -17.841 9.666 39.597 1.00 60.31 178 GLU A CA 1
ATOM 1433 C C . GLU A 1 178 ? -16.360 9.561 39.997 1.00 60.31 178 GLU A C 1
ATOM 1435 O O . GLU A 1 178 ? -15.646 10.565 39.967 1.00 60.31 178 GLU A O 1
ATOM 1440 N N . GLU A 1 179 ? -15.853 8.356 40.279 1.00 57.41 179 GLU A N 1
ATOM 1441 C CA . GLU A 1 179 ? -14.415 8.125 40.492 1.00 57.41 179 GLU A CA 1
ATOM 1442 C C . GLU A 1 179 ? -13.587 8.487 39.246 1.00 57.41 179 GLU A C 1
ATOM 1444 O O . GLU A 1 179 ? -12.532 9.119 39.351 1.00 57.41 179 GLU A O 1
ATOM 1449 N N . PHE A 1 180 ? -14.094 8.163 38.055 1.00 53.66 180 PHE A N 1
ATOM 1450 C CA . PHE A 1 180 ? -13.469 8.518 36.781 1.00 53.66 180 PHE A CA 1
ATOM 1451 C C . PHE A 1 180 ? -13.485 10.036 36.517 1.00 53.66 180 PHE A C 1
ATOM 1453 O O . PHE A 1 180 ? -12.476 10.612 36.107 1.00 53.66 180 PHE A O 1
ATOM 1460 N N . ILE A 1 181 ? -14.597 10.717 36.815 1.00 53.12 181 ILE A N 1
ATOM 1461 C CA . ILE A 1 181 ? -14.709 12.182 36.705 1.00 53.12 181 ILE A CA 1
ATOM 1462 C C . ILE A 1 181 ? -13.769 12.882 37.695 1.00 53.12 181 ILE A C 1
ATOM 1464 O O . ILE A 1 181 ? -13.133 13.877 37.340 1.00 53.12 181 ILE A O 1
ATOM 1468 N N . ALA A 1 182 ? -13.656 12.373 38.924 1.00 58.09 182 ALA A N 1
ATOM 1469 C CA . ALA A 1 182 ? -12.738 12.902 39.927 1.00 58.09 182 ALA A CA 1
ATOM 1470 C C . ALA A 1 182 ? -11.271 12.786 39.478 1.00 58.09 182 ALA A C 1
ATOM 1472 O O . ALA A 1 182 ? -10.501 13.727 39.686 1.00 58.09 182 ALA A O 1
ATOM 1473 N N . TRP A 1 183 ? -10.908 11.687 38.808 1.00 55.62 183 TRP A N 1
ATOM 1474 C CA . TRP A 1 183 ? -9.584 11.490 38.214 1.00 55.62 183 TRP A CA 1
ATOM 1475 C C . TRP A 1 183 ? -9.279 12.500 37.093 1.00 55.62 183 TRP A C 1
ATOM 1477 O O . TRP A 1 183 ? -8.251 13.170 37.153 1.00 55.62 183 TRP A O 1
ATOM 1487 N N . ILE A 1 184 ? -10.204 12.720 36.146 1.00 49.62 184 ILE A N 1
ATOM 1488 C CA . ILE A 1 184 ? -10.037 13.739 35.084 1.00 49.62 184 ILE A CA 1
ATOM 1489 C C . ILE A 1 184 ? -9.780 15.133 35.675 1.00 49.62 184 ILE A C 1
ATOM 1491 O O . ILE A 1 184 ? -9.026 15.924 35.120 1.00 49.62 184 ILE A O 1
ATOM 1495 N N . ASN A 1 185 ? -10.416 15.450 36.804 1.00 52.47 185 ASN A N 1
ATOM 1496 C CA . ASN A 1 185 ? -10.303 16.764 37.433 1.00 52.47 185 ASN A CA 1
ATOM 1497 C C . ASN A 1 185 ? -9.095 16.891 38.391 1.00 52.47 185 ASN A C 1
ATOM 1499 O O . ASN A 1 185 ? -8.923 17.959 38.977 1.00 52.47 185 ASN A O 1
ATOM 1503 N N . THR A 1 186 ? -8.298 15.832 38.603 1.00 54.19 186 THR A N 1
ATOM 1504 C CA . THR A 1 186 ? -7.106 15.853 39.480 1.00 54.19 186 THR A CA 1
ATOM 1505 C C . THR A 1 186 ? -5.775 15.798 38.733 1.00 54.19 186 THR A C 1
ATOM 1507 O O . THR A 1 186 ? -4.745 16.056 39.357 1.00 54.19 186 THR A O 1
ATOM 1510 N N . ASP A 1 187 ? -5.773 15.509 37.431 1.00 47.59 187 ASP A N 1
ATOM 1511 C CA . ASP A 1 187 ? -4.553 15.452 36.625 1.00 47.59 187 ASP A CA 1
ATOM 1512 C C . ASP A 1 187 ? -4.366 16.764 35.833 1.00 47.59 187 ASP A C 1
ATOM 1514 O O . ASP A 1 187 ? -4.961 16.972 34.777 1.00 47.59 187 ASP A O 1
ATOM 1518 N N . ASP A 1 188 ? -3.532 17.674 36.352 1.00 49.53 188 ASP A N 1
ATOM 1519 C CA . ASP A 1 188 ? -3.171 18.977 35.747 1.00 49.53 188 ASP A CA 1
ATOM 1520 C C . ASP A 1 188 ? -2.357 18.846 34.427 1.00 49.53 188 ASP A C 1
ATOM 1522 O O . ASP A 1 188 ? -1.768 19.820 33.952 1.00 49.53 188 ASP A O 1
ATOM 1526 N N . ALA A 1 189 ? -2.278 17.648 33.838 1.00 47.12 189 ALA A N 1
ATOM 1527 C CA . ALA A 1 189 ? -1.353 17.294 32.760 1.00 47.12 189 ALA A CA 1
ATOM 1528 C C . ALA A 1 189 ? -2.027 16.865 31.443 1.00 47.12 189 ALA A C 1
ATOM 1530 O O . ALA A 1 189 ? -1.363 16.281 30.588 1.00 47.12 189 ALA A O 1
ATOM 1531 N N . LEU A 1 190 ? -3.323 17.133 31.262 1.00 52.84 190 LEU A N 1
ATOM 1532 C CA . LEU A 1 190 ? -3.991 16.882 29.983 1.00 52.84 190 LEU A CA 1
ATOM 1533 C C . LEU A 1 190 ? -3.767 18.062 29.028 1.00 52.84 190 LEU A C 1
ATOM 1535 O O . LEU A 1 190 ? -4.047 19.215 29.369 1.00 52.84 190 LEU A O 1
ATOM 1539 N N . GLU A 1 191 ? -3.267 17.772 27.826 1.00 57.31 191 GLU A N 1
ATOM 1540 C CA . GLU A 1 191 ? -3.175 18.765 26.757 1.00 57.31 191 GLU A CA 1
ATOM 1541 C C . GLU A 1 191 ? -4.591 19.253 26.370 1.00 57.31 191 GLU A C 1
ATOM 1543 O O . GLU A 1 191 ? -5.579 18.532 26.555 1.00 57.31 191 GLU A O 1
ATOM 1548 N N . PRO A 1 192 ? -4.746 20.480 25.839 1.00 54.41 192 PRO A N 1
ATOM 1549 C CA . PRO A 1 192 ? -6.061 21.071 25.571 1.00 54.41 192 PRO A CA 1
ATOM 1550 C C . PRO A 1 192 ? -6.983 20.236 24.668 1.00 54.41 192 PRO A C 1
ATOM 1552 O O . PRO A 1 192 ? -8.201 20.267 24.851 1.00 54.41 192 PRO A O 1
ATOM 1555 N N . ASP A 1 193 ? -6.413 19.494 23.718 1.00 52.25 193 ASP A N 1
ATOM 1556 C CA . ASP A 1 193 ? -7.172 18.640 22.800 1.00 52.25 193 ASP A CA 1
ATOM 1557 C C . ASP A 1 193 ? -7.688 17.371 23.508 1.00 52.25 193 ASP A C 1
ATOM 1559 O O . ASP A 1 193 ? -8.848 16.995 23.326 1.00 52.25 193 ASP A O 1
ATOM 1563 N N . ASP A 1 194 ? -6.892 16.793 24.414 1.00 54.09 194 ASP A N 1
ATOM 1564 C CA . ASP A 1 194 ? -7.281 15.633 25.228 1.00 54.09 194 ASP A CA 1
ATOM 1565 C C . ASP A 1 194 ? -8.384 15.999 26.236 1.00 54.09 194 ASP A C 1
ATOM 1567 O O . ASP A 1 194 ? -9.298 15.215 26.502 1.00 54.09 194 ASP A O 1
ATOM 1571 N N . LEU A 1 195 ? -8.351 17.229 26.766 1.00 57.28 195 LEU A N 1
ATOM 1572 C CA . LEU A 1 195 ? -9.413 17.769 27.619 1.00 57.28 195 LEU A CA 1
ATOM 1573 C C . LEU A 1 195 ? -10.742 17.905 26.871 1.00 57.28 195 LEU A C 1
ATOM 1575 O O . LEU A 1 195 ? -11.798 17.646 27.453 1.00 57.28 195 LEU A O 1
ATOM 1579 N N . LEU A 1 196 ? -10.710 18.323 25.603 1.00 59.00 196 LEU A N 1
ATOM 1580 C CA . LEU A 1 196 ? -11.916 18.481 24.793 1.00 59.00 196 LEU A CA 1
ATOM 1581 C C . LEU A 1 196 ? -12.562 17.123 24.490 1.00 59.00 196 LEU A C 1
ATOM 1583 O O . LEU A 1 196 ? -13.778 16.987 24.633 1.00 59.00 196 LEU A O 1
ATOM 1587 N N . GLU A 1 197 ? -11.762 16.120 24.126 1.00 56.12 197 GLU A N 1
ATOM 1588 C CA . GLU A 1 197 ? -12.243 14.753 23.898 1.00 56.12 197 GLU A CA 1
ATOM 1589 C C . GLU A 1 197 ? -12.805 14.145 25.195 1.00 56.12 197 GLU A C 1
ATOM 1591 O O . GLU A 1 197 ? -13.934 13.652 25.218 1.00 56.12 197 GLU A O 1
ATOM 1596 N N . ALA A 1 198 ? -12.098 14.296 26.322 1.00 54.31 198 ALA A N 1
ATOM 1597 C CA . ALA A 1 198 ? -12.572 13.831 27.627 1.00 54.31 198 ALA A CA 1
ATOM 1598 C C . ALA A 1 198 ? -13.881 14.515 28.073 1.00 54.31 198 ALA A C 1
ATOM 1600 O O . ALA A 1 198 ? -14.730 13.899 28.723 1.00 54.31 198 ALA A O 1
ATOM 1601 N N . GLN A 1 199 ? -14.077 15.793 27.731 1.00 58.38 199 GLN A N 1
ATOM 1602 C CA . GLN A 1 199 ? -15.332 16.507 27.983 1.00 58.38 199 GLN A CA 1
ATOM 1603 C C . GLN A 1 199 ? -16.476 15.993 27.105 1.00 58.38 199 GLN A C 1
ATOM 1605 O O . GLN A 1 199 ? -17.605 15.874 27.584 1.00 58.38 199 GLN A O 1
ATOM 1610 N N . GLN A 1 200 ? -16.206 15.680 25.838 1.00 62.34 200 GLN A N 1
ATOM 1611 C CA . GLN A 1 200 ? -17.200 15.100 24.933 1.00 62.34 200 GLN A CA 1
ATOM 1612 C C . GLN A 1 200 ? -17.646 13.715 25.412 1.00 62.34 200 GLN A C 1
ATOM 1614 O O . GLN A 1 200 ? -18.849 13.468 25.508 1.00 62.34 200 GLN A O 1
ATOM 1619 N N . ASP A 1 201 ? -16.702 12.869 25.817 1.00 56.03 201 ASP A N 1
ATOM 1620 C CA . ASP A 1 201 ? -16.985 11.548 26.383 1.00 56.03 201 ASP A CA 1
ATOM 1621 C C . ASP A 1 201 ? -17.799 11.638 27.676 1.00 56.03 201 ASP A C 1
ATOM 1623 O O . ASP A 1 201 ? -18.781 10.916 27.855 1.00 56.03 201 ASP A O 1
ATOM 1627 N N . ARG A 1 202 ? -17.448 12.574 28.569 1.00 59.88 202 ARG A N 1
ATOM 1628 C CA . ARG A 1 202 ? -18.218 12.843 29.793 1.00 59.88 202 ARG A CA 1
ATOM 1629 C C . ARG A 1 202 ? -19.670 13.195 29.466 1.00 59.88 202 ARG A C 1
ATOM 1631 O O . ARG A 1 202 ? -20.591 12.661 30.082 1.00 59.88 202 ARG A O 1
ATOM 1638 N N . ASN A 1 203 ? -19.879 14.074 28.488 1.00 64.56 203 ASN A N 1
ATOM 1639 C CA . ASN A 1 203 ? -21.217 14.488 28.070 1.00 64.56 203 ASN A CA 1
ATOM 1640 C C . ASN A 1 203 ? -22.017 13.320 27.480 1.00 64.56 203 ASN A C 1
ATOM 1642 O O . ASN A 1 203 ? -23.200 13.184 27.786 1.00 64.56 203 ASN A O 1
ATOM 1646 N N . TYR A 1 204 ? -21.374 12.463 26.682 1.00 61.22 204 TYR A N 1
ATOM 1647 C CA . TYR A 1 204 ? -21.995 11.258 26.131 1.00 61.22 204 TYR A CA 1
ATOM 1648 C C . TYR A 1 204 ? -22.441 10.291 27.237 1.00 61.22 204 TYR A C 1
ATOM 1650 O O . TYR A 1 204 ? -23.592 9.862 27.261 1.00 61.22 204 TYR A O 1
ATOM 1658 N N . MET A 1 205 ? -21.569 10.017 28.212 1.00 53.03 205 MET A N 1
ATOM 1659 C CA . MET A 1 205 ? -21.884 9.124 29.331 1.00 53.03 205 MET A CA 1
ATOM 1660 C C . MET A 1 205 ? -23.033 9.648 30.205 1.00 53.03 205 MET A C 1
ATOM 1662 O O . MET A 1 205 ? -23.869 8.865 30.656 1.00 53.03 205 MET A O 1
ATOM 1666 N N . HIS A 1 206 ? -23.112 10.964 30.433 1.00 61.06 206 HIS A N 1
ATOM 1667 C CA . HIS A 1 206 ? -24.251 11.556 31.140 1.00 61.06 206 HIS A CA 1
ATOM 1668 C C . HIS A 1 206 ? -25.558 11.439 30.348 1.00 61.06 206 HIS A C 1
ATOM 1670 O O . HIS A 1 206 ? -26.585 11.137 30.950 1.00 61.06 206 HIS A O 1
ATOM 1676 N N . ALA A 1 207 ? -25.526 11.636 29.026 1.00 63.75 207 ALA A N 1
ATOM 1677 C CA . ALA A 1 207 ? -26.714 11.499 28.182 1.00 63.75 207 ALA A CA 1
ATOM 1678 C C . ALA A 1 207 ? -27.264 10.062 28.203 1.00 63.75 207 ALA A C 1
ATOM 1680 O O . ALA A 1 207 ? -28.446 9.858 28.463 1.00 63.75 207 ALA A O 1
ATOM 1681 N N . GLU A 1 208 ? -26.394 9.063 28.038 1.00 57.75 208 GLU A N 1
ATOM 1682 C CA . GLU A 1 208 ? -26.780 7.645 28.095 1.00 57.75 208 GLU A CA 1
ATOM 1683 C C . GLU A 1 208 ? -27.335 7.244 29.475 1.00 57.75 208 GLU A C 1
ATOM 1685 O O . GLU A 1 208 ? -28.280 6.457 29.575 1.00 57.75 208 GLU A O 1
ATOM 1690 N N . ARG A 1 209 ? -26.787 7.805 30.563 1.00 58.38 209 ARG A N 1
ATOM 1691 C 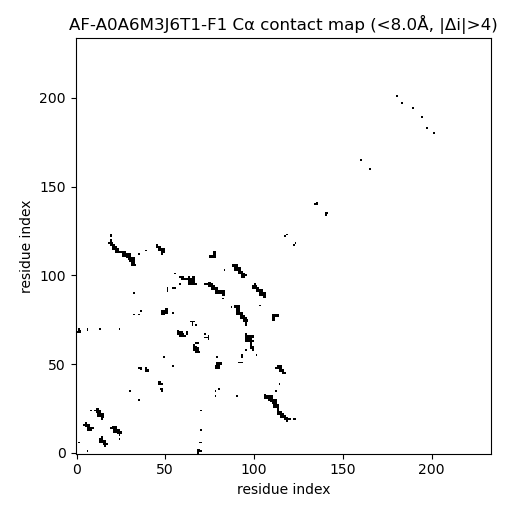CA . ARG A 1 209 ? -27.336 7.622 31.917 1.00 58.38 209 ARG A CA 1
ATOM 1692 C C . ARG A 1 209 ? -28.751 8.184 32.022 1.00 58.38 209 ARG A C 1
ATOM 1694 O O . ARG A 1 209 ? -29.616 7.531 32.603 1.00 58.38 209 ARG A O 1
ATOM 1701 N N . ASP A 1 210 ? -28.968 9.394 31.522 1.00 66.75 210 ASP A N 1
ATOM 1702 C CA . ASP A 1 210 ? -30.265 10.063 31.617 1.00 66.75 210 ASP A CA 1
ATOM 1703 C C . ASP A 1 210 ? -31.339 9.284 30.838 1.00 66.75 210 ASP A C 1
ATOM 1705 O O . ASP A 1 210 ? -32.444 9.088 31.349 1.00 66.75 210 ASP A O 1
ATOM 1709 N N . ASP A 1 211 ? -30.984 8.729 29.676 1.00 64.25 211 ASP A N 1
ATOM 1710 C CA . ASP A 1 211 ? -31.854 7.835 28.905 1.00 64.25 211 ASP A CA 1
ATOM 1711 C C . ASP A 1 211 ? -32.175 6.537 29.667 1.00 64.25 211 ASP A C 1
ATOM 1713 O O . ASP A 1 211 ? -33.329 6.097 29.710 1.00 64.25 211 ASP A O 1
ATOM 1717 N N . ALA A 1 212 ? -31.181 5.935 30.329 1.00 56.16 212 ALA A N 1
ATOM 1718 C CA . ALA A 1 212 ? -31.385 4.735 31.139 1.00 56.16 212 ALA A CA 1
ATOM 1719 C C . ALA A 1 212 ? -32.289 4.995 32.360 1.00 56.16 212 ALA A C 1
ATOM 1721 O O . ALA A 1 212 ? -33.148 4.169 32.678 1.00 56.16 212 ALA A O 1
ATOM 1722 N N . LEU A 1 213 ? -32.131 6.140 33.031 1.00 62.00 213 LEU A N 1
ATOM 1723 C CA . LEU A 1 213 ? -32.991 6.542 34.148 1.00 62.00 213 LEU A CA 1
ATOM 1724 C C . LEU A 1 213 ? -34.434 6.773 33.689 1.00 62.00 213 LEU A C 1
ATOM 1726 O O . LEU A 1 213 ? -35.360 6.273 34.328 1.00 62.00 213 LEU A O 1
ATOM 1730 N N . ALA A 1 214 ? -34.630 7.449 32.556 1.00 69.31 214 ALA A N 1
ATOM 1731 C CA . ALA A 1 214 ? -35.957 7.665 31.984 1.00 69.31 214 ALA A CA 1
ATOM 1732 C C . ALA A 1 214 ? -36.661 6.338 31.641 1.00 69.31 214 ALA A C 1
ATOM 1734 O O . ALA A 1 214 ? -37.868 6.183 31.851 1.00 69.31 214 ALA A O 1
ATOM 1735 N N . GLU A 1 215 ? -35.910 5.353 31.147 1.00 65.44 215 GLU A N 1
ATOM 1736 C CA . GLU A 1 215 ? -36.432 4.014 30.879 1.00 65.44 215 GLU A CA 1
ATOM 1737 C C . GLU A 1 215 ? -36.845 3.283 32.166 1.00 65.44 215 GLU A C 1
ATOM 1739 O O . GLU A 1 215 ? -37.902 2.647 32.206 1.00 65.44 215 GLU A O 1
ATOM 1744 N N . VAL A 1 216 ? -36.062 3.409 33.241 1.00 61.16 216 VAL A N 1
ATOM 1745 C CA . VAL A 1 216 ? -36.415 2.849 34.554 1.00 61.16 216 VAL A CA 1
ATOM 1746 C C . VAL A 1 216 ? -37.694 3.488 35.093 1.00 61.16 216 VAL A C 1
ATOM 1748 O O . VAL A 1 216 ? -38.618 2.760 35.453 1.00 61.16 216 VAL A O 1
ATOM 1751 N N . GLU A 1 217 ? -37.802 4.818 35.077 1.00 74.62 217 GLU A N 1
ATOM 1752 C CA . GLU A 1 217 ? -39.011 5.529 35.518 1.00 74.62 217 GLU A CA 1
ATOM 1753 C C . GLU A 1 217 ? -40.255 5.074 34.739 1.00 74.62 217 GLU A C 1
ATOM 1755 O O . GLU A 1 217 ? -41.326 4.841 35.314 1.00 74.62 217 GLU A O 1
ATOM 1760 N N . ARG A 1 218 ? -40.112 4.879 33.422 1.00 78.44 218 ARG A N 1
ATOM 1761 C CA . ARG A 1 218 ? -41.179 4.353 32.562 1.00 78.44 218 ARG A CA 1
ATOM 1762 C C . ARG A 1 218 ? -41.613 2.952 32.989 1.00 78.44 218 ARG A C 1
ATOM 1764 O O . ARG A 1 218 ? -42.813 2.680 33.079 1.00 78.44 218 ARG A O 1
ATOM 1771 N N . LEU A 1 219 ? -40.657 2.059 33.236 1.00 65.62 219 LEU A N 1
ATOM 1772 C CA . LEU A 1 219 ? -40.930 0.684 33.653 1.00 65.62 219 LEU A CA 1
ATOM 1773 C C . LEU A 1 219 ? -41.562 0.628 35.049 1.00 65.62 219 LEU A C 1
ATOM 1775 O O . LEU A 1 219 ? -42.491 -0.149 35.269 1.00 65.62 219 LEU A O 1
ATOM 1779 N N . GLU A 1 220 ? -41.128 1.473 35.982 1.00 76.31 220 GLU A N 1
ATOM 1780 C CA . GLU A 1 220 ? -41.735 1.574 37.312 1.00 76.31 220 GLU A CA 1
ATOM 1781 C C . GLU A 1 220 ? -43.194 2.041 37.244 1.00 76.31 220 GLU A C 1
ATOM 1783 O O . GLU A 1 220 ? -44.065 1.471 37.915 1.00 76.31 220 GLU A O 1
ATOM 1788 N N . ALA A 1 221 ? -43.487 3.031 36.394 1.00 79.69 221 ALA A N 1
ATOM 1789 C CA . ALA A 1 221 ? -44.848 3.501 36.156 1.00 79.69 221 ALA A CA 1
ATOM 1790 C C . ALA A 1 221 ? -45.740 2.399 35.557 1.00 79.69 221 ALA A C 1
ATOM 1792 O O . ALA A 1 221 ? -46.882 2.217 35.992 1.00 79.69 221 ALA A O 1
ATOM 1793 N N . GLU A 1 222 ? -45.213 1.624 34.608 1.00 78.94 222 GLU A N 1
ATOM 1794 C CA . GLU A 1 222 ? -45.906 0.486 34.002 1.00 78.94 222 GLU A CA 1
ATOM 1795 C C . GLU A 1 222 ? -46.207 -0.611 35.033 1.00 78.94 222 GLU A C 1
ATOM 1797 O O . GLU A 1 222 ? -47.342 -1.077 35.150 1.00 78.94 222 GLU A O 1
ATOM 1802 N N . VAL A 1 223 ? -45.219 -0.982 35.850 1.00 71.75 223 VAL A N 1
ATOM 1803 C CA . VAL A 1 223 ? -45.394 -1.970 36.923 1.00 71.75 223 VAL A CA 1
ATOM 1804 C C . VAL A 1 223 ? -46.442 -1.507 37.930 1.00 71.75 223 VAL A C 1
ATOM 1806 O O . VAL A 1 223 ? -47.265 -2.310 38.379 1.00 71.75 223 VAL A O 1
ATOM 1809 N N . LYS A 1 224 ? -46.439 -0.220 38.293 1.00 85.12 224 LYS A N 1
ATOM 1810 C CA . LYS A 1 224 ? -47.454 0.354 39.181 1.00 85.12 224 LYS A CA 1
ATOM 1811 C C . LYS A 1 224 ? -48.852 0.234 38.572 1.00 85.12 224 LYS A C 1
ATOM 1813 O O . LYS A 1 224 ? -49.751 -0.255 39.256 1.00 85.12 224 LYS A O 1
ATOM 1818 N N . ARG A 1 225 ? -49.018 0.590 37.292 1.00 88.50 225 ARG A N 1
ATOM 1819 C CA . ARG A 1 225 ? -50.295 0.458 36.572 1.00 88.50 225 ARG A CA 1
ATOM 1820 C C . ARG A 1 225 ? -50.802 -0.984 36.585 1.00 88.50 225 ARG A C 1
ATOM 1822 O O . ARG A 1 225 ? -51.943 -1.230 36.961 1.00 88.50 225 ARG A O 1
ATOM 1829 N N . LEU A 1 226 ? -49.942 -1.945 36.247 1.00 80.12 226 LEU A N 1
ATOM 1830 C CA . LEU A 1 226 ? -50.304 -3.366 36.215 1.00 80.12 226 LEU A CA 1
ATOM 1831 C C . LEU A 1 226 ? -50.721 -3.900 37.594 1.00 80.12 226 LEU A C 1
ATOM 1833 O O . LEU A 1 226 ? -51.633 -4.722 37.689 1.00 80.12 226 LEU A O 1
ATOM 1837 N N . LYS A 1 227 ? -50.088 -3.428 38.676 1.00 82.12 227 LYS A N 1
ATOM 1838 C CA . LYS A 1 227 ? -50.477 -3.787 40.051 1.00 82.12 227 LYS A CA 1
ATOM 1839 C C . LYS A 1 227 ? -51.860 -3.245 40.418 1.00 82.12 227 LYS A C 1
ATOM 1841 O O . LYS A 1 227 ? -52.638 -3.966 41.039 1.00 82.12 227 LYS A O 1
ATOM 1846 N N . GLU A 1 228 ? -52.170 -2.009 40.036 1.00 89.88 228 GLU A N 1
ATOM 1847 C CA . GLU A 1 228 ? -53.484 -1.394 40.267 1.00 89.88 228 GLU A CA 1
ATOM 1848 C C . GLU A 1 228 ? -54.586 -2.106 39.460 1.00 89.88 228 GLU A C 1
ATOM 1850 O O . GLU A 1 228 ? -55.636 -2.434 40.012 1.00 89.88 228 GLU A O 1
ATOM 1855 N N . GLU A 1 229 ? -54.327 -2.443 38.192 1.00 87.94 229 GLU A N 1
ATOM 1856 C CA . GLU A 1 229 ? -55.242 -3.229 37.350 1.00 87.94 229 GLU A CA 1
ATOM 1857 C C . GLU A 1 229 ? -55.494 -4.638 37.908 1.00 87.94 229 GLU A C 1
ATOM 1859 O O . GLU A 1 229 ? -56.628 -5.124 37.898 1.00 87.94 229 GLU A O 1
ATOM 1864 N N . ALA A 1 230 ? -54.449 -5.300 38.417 1.00 81.25 230 ALA A N 1
ATOM 1865 C CA . ALA A 1 230 ? -54.568 -6.612 39.043 1.00 81.25 230 ALA A CA 1
ATOM 1866 C C . ALA A 1 230 ? -55.389 -6.562 40.341 1.00 81.25 230 ALA A C 1
ATOM 1868 O O . ALA A 1 230 ? -56.187 -7.462 40.585 1.00 81.25 230 ALA A O 1
ATOM 1869 N N . ALA A 1 231 ? -55.232 -5.506 41.146 1.00 82.81 231 ALA A N 1
ATOM 1870 C CA . ALA A 1 231 ? -56.001 -5.301 42.374 1.00 82.81 231 ALA A CA 1
ATOM 1871 C C . ALA A 1 231 ? -57.474 -4.922 42.118 1.00 82.81 231 ALA A C 1
ATOM 1873 O O . ALA A 1 231 ? -58.317 -5.118 42.991 1.00 82.81 231 ALA A O 1
ATOM 1874 N N . ALA A 1 232 ? -57.789 -4.384 40.936 1.00 81.75 232 ALA A N 1
ATOM 1875 C CA . ALA A 1 232 ? -59.140 -3.991 40.536 1.00 81.75 232 ALA A CA 1
ATOM 1876 C C . ALA A 1 232 ? -59.964 -5.129 39.899 1.00 81.75 232 ALA A C 1
ATOM 1878 O O . ALA A 1 232 ? -61.166 -4.958 39.677 1.00 81.75 232 ALA A O 1
ATOM 1879 N N . LYS A 1 233 ? -59.351 -6.283 39.594 1.00 71.12 233 LYS A N 1
ATOM 1880 C CA . LYS A 1 233 ? -60.076 -7.484 39.153 1.00 71.12 233 LYS A CA 1
ATOM 1881 C C . LYS A 1 233 ? -60.681 -8.205 40.373 1.00 71.12 233 LYS A C 1
ATOM 1883 O O . LYS A 1 233 ? -59.916 -8.568 41.263 1.00 71.12 233 LYS A O 1
ATOM 1888 N N . PRO A 1 234 ? -62.015 -8.391 40.428 1.00 60.25 234 PRO A N 1
ATOM 1889 C CA . PRO A 1 234 ? -62.695 -9.068 41.535 1.00 60.25 234 PRO A CA 1
ATOM 1890 C C . PRO A 1 234 ? -62.409 -10.573 41.599 1.00 60.25 234 PRO A C 1
ATOM 1892 O O . PRO A 1 234 ? -62.129 -11.178 40.535 1.00 60.25 234 PRO A O 1
#

Solvent-accessible surface area (backbone atoms only — not comparable to full-atom values): 12776 Å² total; per-residue (Å²): 126,68,53,75,84,40,54,47,82,73,77,71,30,30,37,31,66,86,67,40,31,36,29,46,50,63,71,44,74,67,34,27,49,71,52,44,51,54,48,20,58,68,71,37,96,66,37,27,50,27,42,52,76,60,56,53,69,54,52,30,74,93,34,57,68,33,4,40,53,56,76,89,55,64,54,51,49,30,52,28,64,35,62,41,87,97,34,91,60,28,25,33,31,41,31,18,43,53,55,36,50,78,51,73,47,53,37,81,49,67,34,24,38,52,36,28,28,80,56,50,68,67,58,39,51,48,48,50,50,48,48,50,53,48,48,58,67,40,90,63,43,57,58,53,51,51,51,54,52,50,50,55,52,45,66,72,41,60,89,75,63,55,84,82,58,51,63,64,47,54,50,54,56,46,52,56,49,50,55,50,52,52,50,65,75,67,54,96,78,64,54,76,69,57,48,51,53,54,50,51,51,50,52,50,56,52,51,57,49,52,53,52,51,54,50,48,54,50,49,52,53,50,53,50,51,52,52,52,56,58,72,68,54,132